Protein AF-A0A820W5E2-F1 (afdb_monomer)

pLDDT: mean 70.86, std 25.11, range [24.67, 97.81]

Sequence (271 aa):
MPWETKAVDTLEDPPMIHTGFNISRSVKEKLESLGIYHKVVAITCDGGENLVSVCSQLDGSIKRIWCCTHRLHLVVINSLGFWNTENKIDNTPNNCLTTEITTTTTSSSNVISNNRQELMDTNQTSEAISATIVNVESIDDDEQKLDLIDDNWSIAIDTNVPMTNEVELIMDLLKKRRILATLSKKSSIVSNFIRTNQLLIKVNKTLNNDCKSRWNSTYILLDAFIDLKPVMMKLFNEKRTLSLSQVQLDKLAMIELNNQDWDFYPHYIMY

Radius of gyration: 31.23 Å; Cα contacts (8 Å, |Δi|>4): 145; chains: 1; bounding box: 101×50×81 Å

Solvent-accessible surface area (backbone atoms only — not comparable to full-atom values): 17975 Å² total; per-residue (Å²): 132,85,81,75,81,78,81,66,93,70,87,64,82,72,63,97,58,81,44,21,66,54,49,30,50,52,54,48,55,52,30,50,76,70,73,43,48,97,69,50,60,58,49,75,41,64,88,50,66,40,62,52,45,17,48,74,67,49,63,85,79,35,42,78,40,74,34,61,70,58,50,52,46,54,47,54,44,55,76,69,44,76,77,58,78,80,78,64,76,78,88,67,85,84,72,78,97,75,92,82,80,89,85,90,88,88,88,80,90,82,87,90,81,90,89,92,88,81,91,86,90,92,82,89,83,93,89,89,83,89,87,83,90,84,89,85,82,89,84,84,84,91,78,80,86,74,82,75,84,70,80,68,76,77,62,69,77,71,84,77,64,80,79,48,73,67,58,53,50,53,49,50,53,50,50,32,53,43,52,50,29,50,43,43,73,71,36,69,70,52,32,49,51,49,53,56,45,26,61,76,72,68,53,92,61,70,65,51,67,55,47,93,89,44,80,65,27,58,55,54,36,49,55,36,42,60,80,36,43,71,51,49,55,47,46,67,72,45,48,83,80,46,99,65,55,68,78,54,47,53,56,51,59,75,44,56,77,54,70,67,67,62,63,51,54,72,76,74,72,82,122

Secondary structure (DSSP, 8-state):
-----------PPPPSS--HHHHHHHHHHHHHHTT-GGG--EEEE-S-HHHHHHHTTS-TTSEEEE-HHHHHHHHHHHHTTTT-TT-----------------------------------------------------------------GGGS---TTSPPPHHHHHHHHHHHHHHHHHHHHHH-HHHHHHHHHHHHHTT---------TT-TTHHHHHHHHHHTTHHHHHHHHHHGGGS---HHHHHHHHHT---HHHHHHHHHHS--

Nearest PDB structures (foldseek):
  6q94-assembly2_D  TM=3.443E-01  e=1.928E+00  Homo sapiens
  7nvu-assembly1_M  TM=2.971E-01  e=9.721E+00  Homo sapiens

Foldseek 3Di:
DDPPDCPDDDPPDQPPDLALVSNLVVVQVVCVVVVNLVVQQEDEDAPDPSVVSSCVPRPPSYYYDYDPLLVVLLVVCVLLVLPPPPPPPPPDPPDDDDDDDDDDDDDDDDDDDDDDDDDDDDDDDDDDDDDDDDDDDDDDDDDDPDPPPPPVPVPDDPSPPDDDPLSVLVSLLLVLLLLLLVCCVVPPLNVVLLVVVCVVLVNPQRQDRFDSSDSCRVLSNLVSVLSCVVSLVVCLVCVVVGPDDPVVNVSSVVSRADVVSVVSSVPPNPD

Mean predicted aligned error: 16.33 Å

Structure (mmCIF, N/CA/C/O backbone):
data_AF-A0A820W5E2-F1
#
_entry.id   AF-A0A820W5E2-F1
#
loop_
_atom_site.group_PDB
_atom_site.id
_atom_site.type_symbol
_atom_site.label_atom_id
_atom_site.label_alt_id
_atom_site.label_comp_id
_atom_site.label_asym_id
_atom_site.label_entity_id
_atom_site.label_seq_id
_atom_site.pdbx_PDB_ins_code
_atom_site.Cartn_x
_atom_site.Cartn_y
_atom_site.Cartn_z
_atom_site.occupancy
_atom_site.B_iso_or_equiv
_atom_site.auth_seq_id
_atom_site.auth_comp_id
_atom_site.auth_asym_id
_atom_site.auth_atom_id
_atom_site.pdbx_PDB_model_num
ATOM 1 N N . MET A 1 1 ? -42.298 -12.923 9.580 1.00 44.88 1 MET A N 1
ATOM 2 C CA . MET A 1 1 ? -41.945 -11.487 9.538 1.00 44.88 1 MET A CA 1
ATOM 3 C C . MET A 1 1 ? -40.974 -11.294 8.387 1.00 44.88 1 MET A C 1
ATOM 5 O O . MET A 1 1 ? -40.012 -12.052 8.352 1.00 44.88 1 MET A O 1
ATOM 9 N N . PRO A 1 2 ? -41.226 -10.383 7.435 1.00 47.31 2 PRO A N 1
ATOM 10 C CA . PRO A 1 2 ? -40.299 -10.134 6.340 1.00 47.31 2 PRO A CA 1
ATOM 11 C C . PRO A 1 2 ? -39.132 -9.268 6.832 1.00 47.31 2 PRO A C 1
ATOM 13 O O . PRO A 1 2 ? -39.329 -8.142 7.279 1.00 47.31 2 PRO A O 1
ATOM 16 N N . TRP A 1 3 ? -37.910 -9.791 6.754 1.00 43.31 3 TRP A N 1
ATOM 17 C CA . TRP A 1 3 ? -36.674 -9.045 7.019 1.00 43.31 3 TRP A CA 1
ATOM 18 C C . TRP A 1 3 ? -36.266 -8.220 5.788 1.00 43.31 3 TRP A C 1
ATOM 20 O O . TRP A 1 3 ? -35.153 -8.358 5.287 1.00 43.31 3 TRP A O 1
ATOM 30 N N . GLU A 1 4 ? -37.190 -7.413 5.250 1.00 46.22 4 GLU A N 1
ATOM 31 C CA . GLU A 1 4 ? -36.971 -6.650 4.013 1.00 46.22 4 GLU A CA 1
ATOM 32 C C . GLU A 1 4 ? -35.650 -5.883 4.070 1.00 46.22 4 GLU A C 1
ATOM 34 O O . GLU A 1 4 ? -35.439 -5.012 4.918 1.00 46.22 4 GLU A O 1
ATOM 39 N N . THR A 1 5 ? -34.740 -6.256 3.169 1.00 52.38 5 THR A N 1
ATOM 40 C CA . THR A 1 5 ? -33.337 -5.857 3.205 1.00 52.38 5 THR A CA 1
ATOM 41 C C . THR A 1 5 ? -33.175 -4.412 2.766 1.00 52.38 5 THR A C 1
ATOM 43 O O . THR A 1 5 ? -32.712 -4.121 1.663 1.00 52.38 5 THR A O 1
ATOM 46 N N . LYS A 1 6 ? -33.477 -3.493 3.686 1.00 44.31 6 LYS A N 1
ATOM 47 C CA . LYS A 1 6 ? -32.955 -2.125 3.705 1.00 44.31 6 LYS A CA 1
ATOM 48 C C . LYS A 1 6 ? -31.455 -2.133 4.022 1.00 44.31 6 LYS A C 1
ATOM 50 O O . LYS A 1 6 ? -31.002 -1.531 4.992 1.00 44.31 6 LYS A O 1
ATOM 55 N N . ALA A 1 7 ? -30.687 -2.796 3.160 1.00 45.94 7 ALA A N 1
ATOM 56 C CA . ALA A 1 7 ? -29.277 -2.508 2.949 1.00 45.94 7 ALA A CA 1
ATOM 57 C C . ALA A 1 7 ? -29.196 -1.150 2.230 1.00 45.94 7 ALA A C 1
ATOM 59 O O . ALA A 1 7 ? -29.010 -1.078 1.021 1.00 45.94 7 ALA A O 1
ATOM 60 N N . VAL A 1 8 ? -29.479 -0.080 2.975 1.00 51.09 8 VAL A N 1
ATOM 61 C CA . VAL A 1 8 ? -29.429 1.296 2.478 1.00 51.09 8 VAL A CA 1
ATOM 62 C C . VAL A 1 8 ? -27.973 1.734 2.436 1.00 51.09 8 VAL A C 1
ATOM 64 O O . VAL A 1 8 ? -27.248 1.568 3.418 1.00 51.09 8 VAL A O 1
ATOM 67 N N . ASP A 1 9 ? -27.568 2.323 1.315 1.00 59.81 9 ASP A N 1
ATOM 68 C CA . ASP A 1 9 ? -26.259 2.940 1.141 1.00 59.81 9 ASP A CA 1
ATOM 69 C C . ASP A 1 9 ? -26.027 4.066 2.163 1.00 59.81 9 ASP A C 1
ATOM 71 O O . ASP A 1 9 ? -26.425 5.211 1.959 1.00 59.81 9 ASP A O 1
ATOM 75 N N . THR A 1 10 ? -25.335 3.754 3.260 1.00 52.31 10 THR A N 1
ATOM 76 C CA . THR A 1 10 ? -24.628 4.748 4.085 1.00 52.31 10 THR A CA 1
ATOM 77 C C . THR A 1 10 ? -23.222 4.264 4.423 1.00 52.31 10 THR A C 1
ATOM 79 O O . THR A 1 10 ? -22.831 4.197 5.590 1.00 52.31 10 THR A O 1
ATOM 82 N N . LEU A 1 11 ? -22.433 3.959 3.389 1.00 54.91 11 LEU A N 1
ATOM 83 C CA . LEU A 1 11 ? -20.983 4.136 3.474 1.00 54.91 11 LEU A CA 1
ATOM 84 C C . LEU A 1 11 ? -20.723 5.647 3.333 1.00 54.91 11 LEU A C 1
ATOM 86 O O . LEU A 1 11 ? -20.330 6.136 2.280 1.00 54.91 11 LEU A O 1
ATOM 90 N N . GLU A 1 12 ? -21.101 6.389 4.378 1.00 65.12 12 GLU A N 1
ATOM 91 C CA . GLU A 1 12 ? -20.999 7.850 4.438 1.00 65.12 12 GLU A CA 1
ATOM 92 C C . GLU A 1 12 ? -19.542 8.286 4.277 1.00 65.12 12 GLU A C 1
ATOM 94 O O . GLU A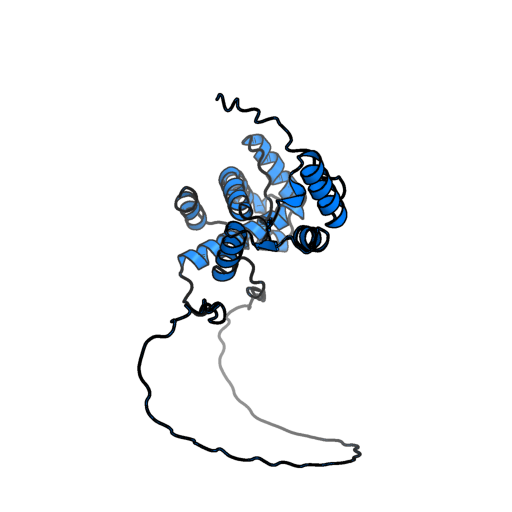 1 12 ? -18.638 7.657 4.835 1.00 65.12 12 GLU A O 1
ATOM 99 N N . ASP A 1 13 ? -19.321 9.366 3.520 1.00 71.94 13 ASP A N 1
ATOM 100 C CA . ASP A 1 13 ? -17.982 9.914 3.325 1.00 71.94 13 ASP A CA 1
ATOM 101 C C . ASP A 1 13 ? -17.346 10.221 4.693 1.00 71.94 13 ASP A C 1
ATOM 103 O O . ASP A 1 13 ? -17.921 10.973 5.492 1.00 71.94 13 ASP A O 1
ATOM 107 N N . PRO A 1 14 ? -16.166 9.649 5.003 1.00 66.88 14 PRO A N 1
ATOM 108 C CA . PRO A 1 14 ? -15.530 9.848 6.295 1.00 66.88 14 PRO A CA 1
ATOM 109 C C . PRO A 1 14 ? -15.175 11.331 6.490 1.00 66.88 14 PRO A C 1
ATOM 111 O O . PRO A 1 14 ? -14.829 12.015 5.522 1.00 66.88 14 PRO A O 1
ATOM 114 N N . PRO A 1 15 ? -15.192 11.847 7.736 1.00 73.75 15 PRO A N 1
ATOM 115 C CA . PRO A 1 15 ? -14.990 13.269 7.998 1.00 73.75 15 PRO A CA 1
ATOM 116 C C . PRO A 1 15 ? -13.677 13.756 7.376 1.00 73.75 15 PRO A C 1
ATOM 118 O O . PRO A 1 15 ? -12.635 13.148 7.625 1.00 73.75 15 PRO A O 1
ATOM 121 N N . MET A 1 16 ? -13.724 14.866 6.619 1.00 73.62 16 MET A N 1
ATOM 122 C CA . MET A 1 16 ? -12.618 15.402 5.792 1.00 73.62 16 MET A CA 1
ATOM 123 C C . MET A 1 16 ? -11.252 15.498 6.494 1.00 73.62 16 MET A C 1
ATOM 125 O O . MET A 1 16 ? -10.216 15.547 5.836 1.00 73.62 16 MET A O 1
ATOM 129 N N . ILE A 1 17 ? -11.244 15.557 7.825 1.00 83.88 17 ILE A N 1
ATOM 130 C CA . ILE A 1 17 ? -10.046 15.515 8.658 1.00 83.88 17 ILE A CA 1
ATOM 131 C C . ILE A 1 17 ? -10.147 14.271 9.552 1.00 83.88 17 ILE A C 1
ATOM 133 O O . ILE A 1 17 ? -10.859 14.282 10.557 1.00 83.88 17 ILE A O 1
ATOM 137 N N . HIS A 1 18 ? -9.413 13.213 9.201 1.00 85.31 18 HIS A N 1
ATOM 138 C CA . HIS A 1 18 ? -9.433 11.900 9.863 1.00 85.31 18 HIS A CA 1
ATOM 139 C C . HIS A 1 18 ? -8.665 11.850 11.205 1.00 85.31 18 HIS A C 1
ATOM 141 O O . HIS A 1 18 ? -7.869 10.939 11.436 1.00 85.31 18 HIS A O 1
ATOM 147 N N . THR A 1 19 ? -8.867 12.821 12.101 1.00 93.31 19 THR A N 1
ATOM 148 C CA . THR A 1 19 ? -8.371 12.715 13.485 1.00 93.31 19 THR A CA 1
ATOM 149 C C . THR A 1 19 ? -9.225 11.741 14.290 1.00 93.31 19 THR A C 1
ATOM 151 O O . THR A 1 19 ? -10.436 11.642 14.077 1.00 93.31 19 THR A O 1
ATOM 154 N N . GLY A 1 20 ? -8.627 11.086 15.289 1.00 92.88 20 GLY A N 1
ATOM 155 C CA . GLY A 1 20 ? -9.358 10.216 16.217 1.00 92.88 20 GLY A CA 1
ATOM 156 C C . GLY A 1 20 ? -10.560 10.896 16.890 1.00 92.88 20 GLY A C 1
ATOM 157 O O . GLY A 1 20 ? -11.559 10.237 17.142 1.00 92.88 20 GLY A O 1
ATOM 158 N N . PHE A 1 21 ? -10.508 12.220 17.087 1.00 94.19 21 PHE A N 1
ATOM 159 C CA . PHE A 1 21 ? -11.605 13.033 17.633 1.00 94.19 21 PHE A CA 1
ATOM 160 C C . PHE A 1 21 ? -12.772 13.272 16.667 1.00 94.19 21 PHE A C 1
ATOM 162 O O . PHE A 1 21 ? -13.935 13.227 17.064 1.00 94.19 21 PHE A O 1
ATOM 169 N N . ASN A 1 22 ? -12.498 13.497 15.381 1.00 94.50 22 ASN A N 1
ATOM 170 C CA . ASN A 1 22 ? -13.576 13.632 14.401 1.00 94.50 22 ASN A CA 1
ATOM 171 C C . ASN A 1 22 ? -14.242 12.278 14.124 1.00 94.50 22 ASN A C 1
ATOM 173 O O . ASN A 1 22 ? -15.457 12.214 13.940 1.00 94.50 22 ASN A O 1
ATOM 177 N N . ILE A 1 23 ? -13.457 11.196 14.144 1.00 94.44 23 ILE A N 1
ATOM 178 C CA . ILE A 1 23 ? -13.969 9.835 13.979 1.00 94.44 23 ILE A CA 1
ATOM 179 C C . ILE A 1 23 ? -14.746 9.391 15.234 1.00 94.44 23 ILE A C 1
ATOM 181 O O . ILE A 1 23 ? -15.819 8.817 15.084 1.00 94.44 23 ILE A O 1
ATOM 185 N N . SER A 1 24 ? -14.284 9.692 16.459 1.00 95.38 24 SER A N 1
ATOM 186 C CA . SER A 1 24 ? -14.995 9.322 17.699 1.00 95.38 24 SER A CA 1
ATOM 187 C C . SER A 1 24 ? -16.352 10.011 17.799 1.00 95.38 24 SER A C 1
ATOM 189 O O . SER A 1 24 ? -17.351 9.340 18.060 1.00 95.38 24 SER A O 1
ATOM 191 N N . ARG A 1 25 ? -16.407 11.317 17.492 1.00 95.12 25 ARG A N 1
ATOM 192 C CA . ARG A 1 25 ? -17.658 12.074 17.355 1.00 95.12 25 ARG A CA 1
ATOM 193 C C . ARG A 1 25 ? -18.603 11.404 16.355 1.00 95.12 25 ARG A C 1
ATOM 195 O O . ARG A 1 25 ? -19.712 11.049 16.732 1.00 95.12 25 ARG A O 1
ATOM 202 N N . SER A 1 26 ? -18.153 11.194 15.116 1.00 94.62 26 SER A N 1
ATOM 203 C CA . SER A 1 26 ? -18.986 10.639 14.039 1.00 94.62 26 SER A CA 1
ATOM 204 C C . SER A 1 26 ? -19.512 9.233 14.369 1.00 94.62 26 SER A C 1
ATOM 206 O O . SER A 1 26 ? -20.701 8.960 14.198 1.00 94.62 26 SER A O 1
ATOM 208 N N . VAL A 1 27 ? -18.663 8.358 14.923 1.00 94.56 27 VAL A N 1
ATOM 209 C CA . VAL A 1 27 ? -19.059 7.018 15.391 1.00 94.56 27 VAL A CA 1
ATOM 210 C C . VAL A 1 27 ? -20.100 7.113 16.507 1.00 94.56 27 VAL A C 1
ATOM 212 O O . VAL A 1 27 ? -21.111 6.412 16.454 1.00 94.56 27 VAL A O 1
ATOM 215 N N . LYS A 1 28 ? -19.898 7.996 17.493 1.00 96.00 28 LYS A N 1
ATOM 216 C CA . LYS A 1 28 ? -20.853 8.203 18.586 1.00 96.00 28 LYS A CA 1
ATOM 217 C C . LYS A 1 28 ? -22.203 8.713 18.071 1.00 96.00 28 LYS A C 1
ATOM 219 O O . LYS A 1 28 ? -23.216 8.073 18.333 1.00 96.00 28 LYS A O 1
ATOM 224 N N . GLU A 1 29 ? -22.217 9.794 17.292 1.00 95.50 29 GLU A N 1
ATOM 225 C CA . GLU A 1 29 ? -23.431 10.397 16.718 1.00 95.50 29 GLU A CA 1
ATOM 226 C C . GLU A 1 29 ? -24.227 9.380 15.875 1.00 95.50 29 GLU A C 1
ATOM 228 O O . GLU A 1 29 ? -25.459 9.305 15.958 1.00 95.50 29 GLU A O 1
ATOM 233 N N . LYS A 1 30 ? -23.537 8.517 15.115 1.00 94.38 30 LYS A N 1
ATOM 234 C CA . LYS A 1 30 ? -24.182 7.437 14.357 1.00 94.38 30 LYS A CA 1
ATOM 235 C C . LYS A 1 30 ? -24.785 6.359 15.266 1.00 94.38 30 LYS A C 1
ATOM 237 O O . LYS A 1 30 ? -25.926 5.954 15.063 1.00 94.38 30 LYS A O 1
ATOM 242 N N . LEU A 1 31 ? -24.066 5.914 16.295 1.00 95.44 31 LEU A N 1
ATOM 243 C CA . LEU A 1 31 ? -24.558 4.911 17.249 1.00 95.44 31 LEU A CA 1
ATOM 244 C C . LEU A 1 31 ? -25.705 5.438 18.134 1.00 95.44 31 LEU A C 1
ATOM 246 O O . LEU A 1 31 ? -26.586 4.666 18.525 1.00 95.44 31 LEU A O 1
ATOM 250 N N . GLU A 1 32 ? -25.706 6.736 18.445 1.00 96.88 32 GLU A N 1
ATOM 251 C CA . GLU A 1 32 ? -26.782 7.419 19.171 1.00 96.88 32 GLU A CA 1
ATOM 252 C C . GLU A 1 32 ? -28.021 7.605 18.283 1.00 96.88 32 GLU A C 1
ATOM 254 O O . GLU A 1 32 ? -29.117 7.251 18.714 1.00 96.88 32 GLU A O 1
ATOM 259 N N . SER A 1 33 ? -27.867 8.042 17.024 1.00 96.19 33 SER A N 1
ATOM 260 C CA . SER A 1 33 ? -28.996 8.147 16.075 1.00 96.19 33 SER A CA 1
ATOM 261 C C . SER A 1 33 ? -29.651 6.797 15.746 1.00 96.19 33 SER A C 1
ATOM 263 O O . SER A 1 33 ? -30.858 6.737 15.521 1.00 96.19 33 SER A O 1
ATOM 265 N N . LEU A 1 34 ? -28.888 5.700 15.795 1.00 96.19 34 LEU A N 1
ATOM 266 C CA . LEU A 1 34 ? -29.395 4.326 15.687 1.00 96.19 34 LEU A CA 1
ATOM 267 C C . LEU A 1 34 ? -30.021 3.787 16.992 1.00 96.19 34 LEU A C 1
ATOM 269 O O . LEU A 1 34 ? -30.562 2.682 16.998 1.00 96.19 34 LEU A O 1
ATOM 273 N N . GLY A 1 35 ? -29.936 4.519 18.108 1.00 97.06 35 GLY A N 1
ATOM 274 C CA . GLY A 1 35 ? -30.464 4.094 19.410 1.00 97.06 35 GLY A CA 1
ATOM 275 C C . GLY A 1 35 ? -29.730 2.902 20.042 1.00 97.06 35 GLY A C 1
ATOM 276 O O . GLY A 1 35 ? -30.279 2.247 20.932 1.00 97.06 35 GLY A O 1
ATOM 277 N N . ILE A 1 36 ? -28.504 2.599 19.595 1.00 97.44 36 ILE A N 1
ATOM 278 C CA . ILE A 1 36 ? -27.730 1.418 20.021 1.00 97.44 36 ILE A CA 1
ATOM 279 C C . ILE A 1 36 ? -26.465 1.739 20.819 1.00 97.44 36 ILE A C 1
ATOM 281 O O . ILE A 1 36 ? -25.887 0.807 21.367 1.00 97.44 36 ILE A O 1
ATOM 285 N N . TYR A 1 37 ? -26.047 3.006 20.941 1.00 96.88 37 TYR A N 1
ATOM 286 C CA . TYR A 1 37 ? -24.819 3.394 21.662 1.00 96.88 37 TYR A CA 1
ATOM 287 C C . TYR A 1 37 ? -24.703 2.749 23.056 1.00 96.88 37 TYR A C 1
ATOM 289 O O . TYR A 1 37 ? -23.706 2.102 23.357 1.00 96.88 37 TYR A O 1
ATOM 297 N N . HIS A 1 38 ? -25.778 2.791 23.852 1.00 96.94 38 HIS A N 1
ATOM 298 C CA . HIS A 1 38 ? -25.860 2.186 25.191 1.00 96.94 38 HIS A CA 1
ATOM 299 C C . HIS A 1 38 ? -25.810 0.640 25.224 1.00 96.94 38 HIS A C 1
ATOM 301 O O . HIS A 1 38 ? -25.883 0.049 26.298 1.00 96.94 38 HIS A O 1
ATOM 307 N N . LYS A 1 39 ? -25.746 -0.026 24.064 1.00 97.56 39 LYS A N 1
ATOM 308 C CA . LYS A 1 39 ? -25.637 -1.489 23.907 1.00 97.56 39 LYS A CA 1
ATOM 309 C C . LYS A 1 39 ? -24.269 -1.921 23.373 1.00 97.56 39 LYS A C 1
ATOM 311 O O . LYS A 1 39 ? -24.008 -3.119 23.273 1.00 97.56 39 LYS A O 1
ATOM 316 N N . VAL A 1 40 ? -23.405 -0.976 22.994 1.00 97.31 40 VAL A N 1
ATOM 317 C CA . VAL A 1 40 ? -22.076 -1.275 22.455 1.00 97.31 40 VAL A CA 1
ATOM 318 C C . VAL A 1 40 ? -21.141 -1.617 23.610 1.00 97.31 40 VAL A C 1
ATOM 320 O O . VAL A 1 40 ? -20.614 -0.738 24.270 1.00 97.31 40 VAL A O 1
ATOM 323 N N . VAL A 1 41 ? -20.918 -2.909 23.849 1.00 97.81 41 VAL A N 1
ATOM 324 C CA . VAL A 1 41 ? -19.961 -3.382 24.870 1.00 97.81 41 VAL A CA 1
ATOM 325 C C . VAL A 1 41 ? -18.513 -3.407 24.371 1.00 97.81 41 VAL A C 1
ATOM 327 O O . VAL A 1 41 ? -17.576 -3.390 25.170 1.00 97.81 41 VAL A O 1
ATOM 330 N N . ALA A 1 42 ? -18.312 -3.466 23.051 1.00 97.31 42 ALA A N 1
ATOM 331 C CA . ALA A 1 42 ? -16.993 -3.507 22.436 1.00 97.31 42 ALA A CA 1
ATOM 332 C C . ALA A 1 42 ? -16.994 -3.012 20.981 1.00 97.31 42 ALA A C 1
ATOM 334 O O . ALA A 1 42 ? -18.015 -3.078 20.294 1.00 97.31 42 ALA A O 1
ATOM 335 N N . ILE A 1 43 ? -15.828 -2.569 20.504 1.00 96.38 43 ILE A N 1
ATOM 336 C CA . ILE A 1 43 ? -15.570 -2.169 19.112 1.00 96.38 43 ILE A CA 1
ATOM 337 C C . ILE A 1 43 ? -14.288 -2.850 18.624 1.00 96.38 43 ILE A C 1
ATOM 339 O O . ILE A 1 43 ? -13.237 -2.724 19.254 1.00 96.38 43 ILE A O 1
ATOM 343 N N . THR A 1 44 ? -14.360 -3.529 17.478 1.00 96.00 44 THR A N 1
ATOM 344 C CA . THR A 1 44 ? -13.199 -4.143 16.816 1.00 96.00 44 THR A CA 1
ATOM 345 C C . THR A 1 44 ? -12.592 -3.180 15.797 1.00 96.00 44 THR A C 1
ATOM 347 O O . THR A 1 44 ? -13.276 -2.771 14.861 1.00 96.00 44 THR A O 1
ATOM 350 N N . CYS A 1 45 ? -11.308 -2.840 15.934 1.00 93.88 45 CYS A N 1
ATOM 351 C CA . CYS A 1 45 ? -10.592 -1.977 14.983 1.00 93.88 45 CYS A CA 1
ATOM 352 C C . CYS A 1 45 ? -9.132 -2.419 14.765 1.00 93.88 45 CYS A C 1
ATOM 354 O O . CYS A 1 45 ? -8.626 -3.318 15.442 1.00 93.88 45 CYS A O 1
ATOM 356 N N . ASP A 1 46 ? -8.452 -1.833 13.775 1.00 91.88 46 ASP A N 1
ATOM 357 C CA . ASP A 1 46 ? -7.043 -2.129 13.488 1.00 91.88 46 ASP A CA 1
ATOM 358 C C . ASP A 1 46 ? -6.072 -1.402 14.447 1.00 91.88 46 ASP A C 1
ATOM 360 O O . ASP A 1 46 ? -6.467 -0.910 15.507 1.00 91.88 46 ASP A O 1
ATOM 364 N N . GLY A 1 47 ? -4.772 -1.410 14.131 1.00 88.62 47 GLY A N 1
ATOM 365 C CA . GLY A 1 47 ? -3.732 -0.760 14.935 1.00 88.62 47 GLY A CA 1
ATOM 366 C C . GLY A 1 47 ? -3.488 0.726 14.656 1.00 88.62 47 GLY A C 1
ATOM 367 O O . GLY A 1 47 ? -2.556 1.280 15.234 1.00 88.62 47 GLY A O 1
ATOM 368 N N . GLY A 1 48 ? -4.256 1.368 13.774 1.00 89.25 48 GLY A N 1
ATOM 369 C CA . GLY A 1 4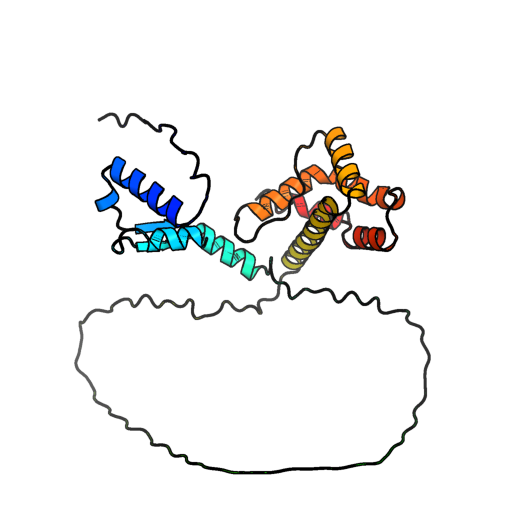8 ? -4.052 2.762 13.387 1.00 89.25 48 GLY A CA 1
ATOM 370 C C . GLY A 1 48 ? -4.278 3.726 14.550 1.00 89.25 48 GLY A C 1
ATOM 371 O O . GLY A 1 48 ? -5.341 3.725 15.161 1.00 89.25 48 GLY A O 1
ATOM 372 N N . GLU A 1 49 ? -3.299 4.589 14.826 1.00 90.88 49 GLU A N 1
ATOM 373 C CA . GLU A 1 49 ? -3.263 5.514 15.972 1.00 90.88 49 GLU A CA 1
ATOM 374 C C . GLU A 1 49 ? -4.567 6.307 16.174 1.00 90.88 49 GLU A C 1
ATOM 376 O O . GLU A 1 49 ? -5.106 6.350 17.279 1.00 90.88 49 GLU A O 1
ATOM 381 N N . ASN A 1 50 ? -5.149 6.846 15.096 1.00 93.50 50 ASN A N 1
ATOM 382 C CA . ASN A 1 50 ? -6.440 7.535 15.160 1.00 93.50 50 ASN A CA 1
ATOM 383 C C . ASN A 1 50 ? -7.587 6.616 15.620 1.00 93.50 50 ASN A C 1
ATOM 385 O O . ASN A 1 50 ? -8.421 7.062 16.399 1.00 93.50 50 ASN A O 1
ATOM 389 N N . LEU A 1 51 ? -7.623 5.343 15.206 1.00 92.62 51 LEU A N 1
ATOM 390 C CA . LEU A 1 51 ? -8.640 4.366 15.626 1.00 92.62 51 LEU A CA 1
ATOM 391 C C . LEU A 1 51 ? -8.388 3.803 17.035 1.00 92.62 51 LEU A C 1
ATOM 393 O O . LEU A 1 51 ? -9.343 3.434 17.716 1.00 92.62 51 LEU A O 1
ATOM 397 N N . VAL A 1 52 ? -7.139 3.798 17.515 1.00 92.75 52 VAL A N 1
ATOM 398 C CA . VAL A 1 52 ? -6.847 3.601 18.948 1.00 92.75 52 VAL A CA 1
ATOM 399 C C . VAL A 1 52 ? -7.412 4.776 19.750 1.00 92.75 52 VAL A C 1
ATOM 401 O O . VAL A 1 52 ? -8.137 4.571 20.724 1.00 92.75 52 VAL A O 1
ATOM 404 N N . SER A 1 53 ? -7.137 6.004 19.294 1.00 94.31 53 SER A N 1
ATOM 405 C CA . SER A 1 53 ? -7.598 7.235 19.936 1.00 94.31 53 SER A CA 1
ATOM 406 C C . SER A 1 53 ? -9.128 7.350 19.957 1.00 94.31 53 SER A C 1
ATOM 408 O O . SER A 1 53 ? -9.680 7.770 20.973 1.00 94.31 53 SER A O 1
ATOM 410 N N . VAL A 1 54 ? -9.825 6.891 18.905 1.00 94.88 54 VAL A N 1
ATOM 411 C CA . VAL A 1 54 ? -11.297 6.772 18.885 1.00 94.88 54 VAL A CA 1
ATOM 412 C C . VAL A 1 54 ? -11.800 6.017 20.107 1.00 94.88 54 VAL A C 1
ATOM 414 O O . VAL A 1 54 ? -12.625 6.541 20.848 1.00 94.88 54 VAL A O 1
ATOM 417 N N . CYS A 1 55 ? -11.286 4.810 20.349 1.00 93.75 55 CYS A N 1
ATOM 418 C CA . CYS A 1 55 ? -11.769 3.973 21.442 1.00 93.75 55 CYS A CA 1
ATOM 419 C C . CYS A 1 55 ? -11.498 4.591 22.822 1.00 93.75 55 CYS A C 1
ATOM 421 O O . CYS A 1 55 ? -12.323 4.431 23.711 1.00 93.75 55 CYS A O 1
ATOM 423 N N . SER A 1 56 ? -10.405 5.344 22.994 1.00 93.56 56 SER A N 1
ATOM 424 C CA . SER A 1 56 ? -10.129 6.085 24.240 1.00 93.56 56 SER A CA 1
ATOM 425 C C . SER A 1 56 ? -10.982 7.347 24.453 1.00 93.56 56 SER A C 1
ATOM 427 O O . SER A 1 56 ? -10.887 7.964 25.510 1.00 93.56 56 SER A O 1
ATOM 429 N N . GLN A 1 57 ? -11.775 7.759 23.459 1.00 96.00 57 GLN A N 1
ATOM 430 C CA . GLN A 1 57 ? -12.622 8.961 23.502 1.00 96.00 57 GLN A CA 1
ATOM 431 C C . GLN A 1 57 ? -14.128 8.662 23.501 1.00 96.00 57 GLN A C 1
ATOM 433 O O . GLN A 1 57 ? -14.941 9.577 23.650 1.00 96.00 57 GLN A O 1
ATOM 438 N N . LEU A 1 58 ? -14.508 7.401 23.300 1.00 94.62 58 LEU A N 1
ATOM 439 C CA . LEU A 1 58 ? -15.865 6.926 23.544 1.00 94.62 58 LEU A CA 1
ATOM 440 C C . LEU A 1 58 ? -16.054 6.677 25.053 1.00 94.62 58 LEU A C 1
ATOM 442 O O . LEU A 1 58 ? -15.170 6.963 25.859 1.00 94.62 58 LEU A O 1
ATOM 446 N N . ASP A 1 59 ? -17.222 6.175 25.453 1.00 92.50 59 ASP A N 1
ATOM 447 C CA . ASP A 1 59 ? -17.442 5.759 26.841 1.00 92.50 59 ASP A CA 1
ATOM 448 C C . ASP A 1 59 ? -16.424 4.672 27.245 1.00 92.50 59 ASP A C 1
ATOM 450 O O . ASP A 1 59 ? -16.235 3.689 26.530 1.00 92.50 59 ASP A O 1
ATOM 454 N N . GLY A 1 60 ? -15.779 4.843 28.403 1.00 92.44 60 GLY A N 1
ATOM 455 C CA . GLY A 1 60 ? -14.791 3.910 28.950 1.00 92.44 60 GLY A CA 1
ATOM 456 C C . GLY A 1 60 ? -15.360 2.536 29.322 1.00 92.44 60 GLY A C 1
ATOM 457 O O . GLY A 1 60 ? -14.590 1.614 29.588 1.00 92.44 60 GLY A O 1
ATOM 458 N N . SER A 1 61 ? -16.688 2.369 29.308 1.00 94.12 61 SER A N 1
ATOM 459 C CA . SER A 1 61 ? -17.333 1.050 29.342 1.00 94.12 61 SER A CA 1
ATOM 460 C C . SER A 1 61 ? -17.067 0.209 28.077 1.00 94.12 61 SER A C 1
ATOM 462 O O . SER A 1 61 ? -17.083 -1.024 28.142 1.00 94.12 61 SER A O 1
ATOM 464 N N . ILE A 1 62 ? -16.782 0.855 26.936 1.00 96.94 62 ILE A N 1
ATOM 465 C CA . ILE A 1 62 ? -16.661 0.221 25.619 1.00 96.94 62 ILE A CA 1
ATOM 466 C C . ILE A 1 62 ? -15.250 -0.342 25.419 1.00 96.94 62 ILE A C 1
ATOM 468 O O . ILE A 1 62 ? -14.269 0.389 25.272 1.00 96.94 62 ILE A O 1
ATOM 472 N N . LYS A 1 63 ? -15.132 -1.670 25.341 1.00 96.81 63 LYS A N 1
ATOM 473 C CA . LYS A 1 63 ? -13.832 -2.341 25.183 1.00 96.81 63 LYS A CA 1
ATOM 474 C C . LYS A 1 63 ? -13.336 -2.311 23.734 1.00 96.81 63 LYS A C 1
ATOM 476 O O . LYS A 1 63 ? -14.050 -2.685 22.806 1.00 96.81 63 LYS A O 1
ATOM 481 N N . ARG A 1 64 ? -12.068 -1.950 23.521 1.00 96.19 64 ARG A N 1
ATOM 482 C CA . ARG A 1 64 ? -11.412 -2.097 22.211 1.00 96.19 64 ARG A CA 1
ATOM 483 C C . ARG A 1 64 ? -10.963 -3.543 21.992 1.00 96.19 64 ARG A C 1
ATOM 485 O O . ARG A 1 64 ? -10.195 -4.076 22.789 1.00 96.19 64 ARG A O 1
ATOM 492 N N . ILE A 1 65 ? -11.376 -4.136 20.877 1.00 96.44 65 ILE A N 1
ATOM 493 C CA . ILE A 1 65 ? -10.904 -5.436 20.384 1.00 96.44 65 ILE A CA 1
ATOM 494 C C . ILE A 1 65 ? -9.993 -5.194 19.172 1.00 96.44 65 ILE A C 1
ATOM 496 O O . ILE A 1 65 ? -10.240 -4.310 18.351 1.00 96.44 65 ILE A O 1
ATOM 500 N N . TRP A 1 66 ? -8.915 -5.969 19.049 1.00 93.25 66 TRP A N 1
ATOM 501 C CA . TRP A 1 66 ? -8.016 -5.889 17.896 1.00 93.25 66 TRP A CA 1
ATOM 502 C C . TRP A 1 66 ? -8.554 -6.706 16.718 1.00 93.25 66 TRP A C 1
ATOM 504 O O . TRP A 1 66 ? -8.932 -7.865 16.876 1.00 93.25 66 TRP A O 1
ATOM 514 N N . CYS A 1 67 ? -8.521 -6.134 15.515 1.00 93.69 67 CYS A N 1
ATOM 515 C CA . CYS A 1 67 ? -8.814 -6.848 14.275 1.00 93.69 67 CYS A CA 1
ATOM 516 C C . CYS A 1 67 ? -7.815 -8.001 14.065 1.00 93.69 67 CYS A C 1
ATOM 518 O O . CYS A 1 67 ? -6.632 -7.772 13.788 1.00 93.69 67 CYS A O 1
ATOM 520 N N . CYS A 1 68 ? -8.301 -9.241 14.175 1.00 92.19 68 CYS A N 1
ATOM 521 C CA . CYS A 1 68 ? -7.503 -10.457 14.024 1.00 92.19 68 CYS A CA 1
ATOM 522 C C . CYS A 1 68 ? -6.847 -10.553 12.637 1.00 92.19 68 CYS A C 1
ATOM 524 O O . CYS A 1 68 ? -5.655 -10.831 12.560 1.00 92.19 68 CYS A O 1
ATOM 526 N N . THR A 1 69 ? -7.561 -10.215 11.558 1.00 87.50 69 THR A N 1
ATOM 527 C CA . THR A 1 69 ? -7.026 -10.202 10.184 1.00 87.50 69 THR A CA 1
ATOM 528 C C . THR A 1 69 ? -5.843 -9.244 10.035 1.00 87.50 69 THR A C 1
ATOM 530 O O . THR A 1 69 ? -4.825 -9.595 9.442 1.00 87.50 69 THR A O 1
ATOM 533 N N . HIS A 1 70 ? -5.933 -8.044 10.620 1.00 84.06 70 HIS A N 1
ATOM 534 C CA . HIS A 1 70 ? -4.830 -7.079 10.604 1.00 84.06 70 HIS A CA 1
ATOM 535 C C . HIS A 1 70 ? -3.648 -7.561 11.458 1.00 84.06 70 HIS A C 1
ATOM 537 O O . HIS A 1 70 ? -2.498 -7.400 11.055 1.00 84.06 70 HIS A O 1
ATOM 543 N N . ARG A 1 71 ? -3.908 -8.188 12.614 1.00 88.31 71 ARG A N 1
ATOM 544 C CA . ARG A 1 71 ? -2.854 -8.781 13.453 1.00 88.31 71 ARG A CA 1
ATOM 545 C C . ARG A 1 71 ? -2.144 -9.947 12.762 1.00 88.31 71 ARG A C 1
ATOM 547 O O . ARG A 1 71 ? -0.919 -9.953 12.764 1.00 88.31 71 ARG A O 1
ATOM 554 N N . LEU A 1 72 ? -2.874 -10.857 12.118 1.00 86.56 72 LEU A N 1
ATOM 555 C CA . LEU A 1 72 ? -2.304 -11.971 11.355 1.00 86.56 72 LEU A CA 1
ATOM 556 C C . LEU A 1 72 ? -1.451 -11.469 10.179 1.00 86.56 72 LEU A C 1
ATOM 558 O O . LEU A 1 72 ? -0.319 -11.914 10.019 1.00 86.56 72 LEU A O 1
ATOM 562 N N . HIS A 1 73 ? -1.939 -10.477 9.424 1.00 83.69 73 HIS A N 1
ATOM 563 C CA . HIS A 1 73 ? -1.150 -9.792 8.389 1.00 83.69 73 HIS A CA 1
ATOM 564 C C . HIS A 1 73 ? 0.153 -9.202 8.951 1.00 83.69 73 HIS A C 1
ATOM 566 O O . HIS A 1 73 ? 1.224 -9.436 8.394 1.00 83.69 73 HIS A O 1
ATOM 572 N N . LEU A 1 74 ? 0.087 -8.482 10.079 1.00 85.19 74 LEU A N 1
ATOM 573 C CA . LEU A 1 74 ? 1.279 -7.922 10.726 1.00 85.19 74 LEU A CA 1
ATOM 574 C C . LEU A 1 74 ? 2.264 -8.998 11.211 1.00 85.19 74 LEU A C 1
ATOM 576 O O . LEU A 1 74 ? 3.467 -8.756 11.148 1.00 85.19 74 LEU A O 1
ATOM 580 N N . VAL A 1 75 ? 1.789 -10.161 11.673 1.00 85.81 75 VAL A N 1
ATOM 581 C CA . VAL A 1 75 ? 2.658 -11.302 12.011 1.00 85.81 75 VAL A CA 1
ATOM 582 C C . VAL A 1 75 ? 3.351 -11.815 10.749 1.00 85.81 75 VAL A C 1
ATOM 584 O O . VAL A 1 75 ? 4.576 -11.773 10.688 1.00 85.81 75 VAL A O 1
ATOM 587 N N . VAL A 1 76 ? 2.595 -12.185 9.709 1.00 80.94 76 VAL A N 1
ATOM 588 C CA . VAL A 1 76 ? 3.140 -12.764 8.466 1.00 80.94 76 VAL A CA 1
ATOM 589 C C . VAL A 1 76 ? 4.199 -11.859 7.823 1.00 80.94 76 VAL A C 1
ATOM 591 O O . VAL A 1 76 ? 5.300 -12.324 7.531 1.00 80.94 76 VAL A O 1
ATOM 594 N N . ILE A 1 77 ? 3.942 -10.555 7.660 1.00 81.25 77 ILE A N 1
ATOM 595 C CA . ILE A 1 77 ? 4.932 -9.646 7.045 1.00 81.25 77 ILE A CA 1
ATOM 596 C C . ILE A 1 77 ? 6.160 -9.376 7.928 1.00 81.25 77 ILE A C 1
ATOM 598 O O . ILE A 1 77 ? 7.189 -8.945 7.408 1.00 81.25 77 ILE A O 1
ATOM 602 N N . ASN A 1 78 ? 6.060 -9.558 9.249 1.00 82.19 78 ASN A N 1
ATOM 603 C CA . ASN A 1 78 ? 7.206 -9.433 10.149 1.00 82.19 78 ASN A CA 1
ATOM 604 C C . ASN A 1 78 ? 8.039 -10.725 10.125 1.00 82.19 78 ASN A C 1
ATOM 606 O O . ASN A 1 78 ? 9.255 -10.641 9.983 1.00 82.19 78 ASN A O 1
ATOM 610 N N . SER A 1 79 ? 7.398 -11.899 10.183 1.00 77.56 79 SER A N 1
ATOM 611 C CA . SER A 1 79 ? 8.055 -13.213 10.101 1.00 77.56 79 SER A CA 1
ATOM 612 C C . SER A 1 79 ? 8.769 -13.435 8.766 1.00 77.56 79 SER A C 1
ATOM 614 O O . SER A 1 79 ? 9.875 -13.958 8.751 1.00 77.56 79 SER A O 1
ATOM 616 N N . LEU A 1 80 ? 8.194 -12.973 7.650 1.00 76.50 80 LEU A N 1
ATOM 617 C CA . LEU A 1 80 ? 8.850 -12.992 6.333 1.00 76.50 80 LEU A CA 1
ATOM 618 C C . LEU A 1 80 ? 9.898 -11.870 6.155 1.00 76.50 80 LEU A C 1
ATOM 620 O O . LEU A 1 80 ? 10.430 -11.681 5.063 1.00 76.50 80 LEU A O 1
ATOM 624 N N . GLY A 1 81 ? 10.151 -11.055 7.185 1.00 77.12 81 GLY A N 1
ATOM 625 C CA . GLY A 1 81 ? 11.131 -9.967 7.149 1.00 77.12 81 GLY A CA 1
ATOM 626 C C . GLY A 1 81 ? 10.839 -8.854 6.134 1.00 77.12 81 GLY A C 1
ATOM 627 O O . GLY A 1 81 ? 11.729 -8.046 5.859 1.00 77.12 81 GLY A O 1
ATOM 628 N N . PHE A 1 82 ? 9.614 -8.766 5.588 1.00 74.56 82 PHE A N 1
ATOM 629 C CA . PHE A 1 82 ? 9.239 -7.918 4.438 1.00 74.56 82 PHE A CA 1
ATOM 630 C C . PHE A 1 82 ? 9.591 -6.433 4.595 1.00 74.56 82 PHE A C 1
ATOM 632 O O . PHE A 1 82 ? 9.628 -5.711 3.595 1.00 74.56 82 PHE A O 1
ATOM 639 N N . TRP A 1 83 ? 9.817 -5.967 5.823 1.00 73.19 83 TRP A N 1
ATOM 640 C CA . TRP A 1 83 ? 10.072 -4.569 6.169 1.00 73.19 83 TRP A CA 1
ATOM 641 C C . TRP A 1 83 ? 11.346 -4.370 7.010 1.00 73.19 83 TRP A C 1
ATOM 643 O O . TRP A 1 83 ? 11.520 -3.301 7.593 1.00 73.19 83 TRP A O 1
ATOM 653 N N . ASN A 1 84 ? 12.232 -5.370 7.078 1.00 73.06 84 ASN A N 1
ATOM 654 C CA . ASN A 1 84 ? 13.444 -5.312 7.897 1.00 73.06 84 ASN A CA 1
ATOM 655 C C . ASN A 1 84 ? 14.543 -4.511 7.178 1.00 73.06 84 ASN A C 1
ATOM 657 O O . ASN A 1 84 ? 15.128 -4.958 6.189 1.00 73.06 84 ASN A O 1
ATOM 661 N N . THR A 1 85 ? 14.831 -3.311 7.689 1.00 59.53 85 THR A N 1
ATOM 662 C CA . THR A 1 85 ? 15.782 -2.338 7.108 1.00 59.53 85 THR A CA 1
ATOM 663 C C . THR A 1 85 ? 17.257 -2.744 7.176 1.00 59.53 85 THR A C 1
ATOM 665 O O . THR A 1 85 ? 18.105 -2.041 6.630 1.00 59.53 85 THR A O 1
ATOM 668 N N . GLU A 1 86 ? 17.571 -3.841 7.861 1.00 54.72 86 GLU A N 1
ATOM 669 C CA . GLU A 1 86 ? 18.939 -4.292 8.150 1.00 54.72 86 GLU A CA 1
ATOM 670 C C . GLU A 1 86 ? 19.619 -4.946 6.942 1.00 54.72 86 GLU A C 1
ATOM 672 O O . GLU A 1 86 ? 20.842 -4.954 6.861 1.00 54.72 86 GLU A O 1
ATOM 677 N N . ASN A 1 87 ? 18.841 -5.345 5.928 1.00 47.09 87 ASN A N 1
ATOM 678 C CA . ASN A 1 87 ? 19.330 -5.718 4.597 1.00 47.09 87 ASN A CA 1
ATOM 679 C C . ASN A 1 87 ? 19.818 -4.496 3.785 1.00 47.09 87 ASN A C 1
ATOM 681 O O . ASN A 1 87 ? 19.422 -4.282 2.632 1.00 47.09 87 ASN A O 1
ATOM 685 N N . LYS A 1 88 ? 20.693 -3.677 4.378 1.00 43.19 88 LYS A N 1
ATOM 686 C CA . LYS A 1 88 ? 21.546 -2.755 3.630 1.00 43.19 88 LYS A CA 1
ATOM 687 C C . LYS A 1 88 ? 22.586 -3.588 2.892 1.00 43.19 88 LYS A C 1
ATOM 689 O O . LYS A 1 88 ? 23.532 -4.083 3.488 1.00 43.19 88 LYS A O 1
ATOM 694 N N . ILE A 1 89 ? 22.426 -3.699 1.579 1.00 48.47 89 ILE A N 1
ATOM 695 C CA . ILE A 1 89 ? 23.532 -4.100 0.711 1.00 48.47 89 ILE A CA 1
ATOM 696 C C . ILE A 1 89 ? 24.593 -3.001 0.844 1.00 48.47 89 ILE A C 1
ATOM 698 O O . ILE A 1 89 ? 24.357 -1.870 0.405 1.00 48.47 89 ILE A O 1
ATOM 702 N N . ASP A 1 90 ? 25.736 -3.304 1.455 1.00 37.31 90 ASP A N 1
ATOM 703 C CA . ASP A 1 90 ? 26.866 -2.377 1.494 1.00 37.31 90 ASP A CA 1
ATOM 704 C C . ASP A 1 90 ? 27.461 -2.274 0.087 1.00 37.31 90 ASP A C 1
ATOM 706 O O . ASP A 1 90 ? 28.195 -3.136 -0.392 1.00 37.31 90 ASP A O 1
ATOM 710 N N . ASN A 1 91 ? 27.068 -1.207 -0.614 1.00 4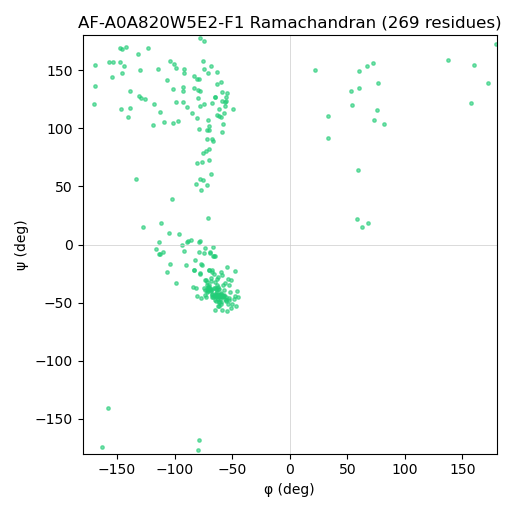5.56 91 ASN A N 1
ATOM 711 C CA . ASN A 1 91 ? 27.384 -0.951 -2.018 1.00 45.56 91 ASN A CA 1
ATOM 712 C C . ASN A 1 91 ? 28.827 -0.431 -2.186 1.00 45.56 91 ASN A C 1
ATOM 714 O O . ASN A 1 91 ? 29.055 0.640 -2.753 1.00 45.56 91 ASN A O 1
ATOM 718 N N . THR A 1 92 ? 29.801 -1.199 -1.700 1.00 29.70 92 THR A N 1
ATOM 719 C CA . THR A 1 92 ? 31.229 -0.982 -1.948 1.00 29.70 92 THR A CA 1
ATOM 720 C C . THR A 1 92 ? 31.660 -1.899 -3.095 1.00 29.70 92 THR A C 1
ATOM 722 O O . THR A 1 92 ? 31.759 -3.110 -2.890 1.00 29.70 92 THR A O 1
ATOM 725 N N . PRO A 1 93 ? 31.907 -1.381 -4.313 1.00 37.81 93 PRO A N 1
ATOM 726 C CA . PRO A 1 93 ? 32.401 -2.197 -5.416 1.00 37.81 93 PRO A CA 1
ATOM 727 C C . PRO A 1 93 ? 33.865 -2.572 -5.154 1.00 37.81 93 PRO A C 1
ATOM 729 O O . PRO A 1 93 ? 34.781 -1.834 -5.520 1.00 37.81 93 PRO A O 1
ATOM 732 N N . ASN A 1 94 ? 34.086 -3.711 -4.490 1.00 31.48 94 ASN A N 1
ATOM 733 C CA . ASN A 1 94 ? 35.429 -4.227 -4.239 1.00 31.48 94 ASN A CA 1
ATOM 734 C C . ASN A 1 94 ? 36.131 -4.509 -5.571 1.00 31.48 94 ASN A C 1
ATOM 736 O O . ASN A 1 94 ? 35.689 -5.318 -6.386 1.00 31.48 94 ASN A O 1
ATOM 740 N N . ASN A 1 95 ? 37.208 -3.763 -5.793 1.00 32.91 95 ASN A N 1
ATOM 741 C CA . ASN A 1 95 ? 37.880 -3.657 -7.075 1.00 32.91 95 ASN A CA 1
ATOM 742 C C . ASN A 1 95 ? 38.866 -4.816 -7.295 1.00 32.91 95 ASN A C 1
ATOM 744 O O . ASN A 1 95 ? 39.526 -5.244 -6.356 1.00 32.91 95 ASN A O 1
ATOM 748 N N . CYS A 1 96 ? 38.972 -5.250 -8.552 1.00 32.69 96 CYS A N 1
ATOM 749 C CA . CYS A 1 96 ? 40.055 -6.023 -9.171 1.00 32.69 96 CYS A CA 1
ATOM 750 C C . CYS A 1 96 ? 40.829 -7.055 -8.313 1.00 32.69 96 CYS A C 1
ATOM 752 O O . CYS A 1 96 ? 41.708 -6.707 -7.526 1.00 32.69 96 CYS A O 1
ATOM 754 N N . LEU A 1 97 ? 40.642 -8.350 -8.606 1.00 27.55 97 LEU A N 1
ATOM 755 C CA . LEU A 1 97 ? 41.656 -9.359 -8.282 1.00 27.55 97 LEU A CA 1
ATOM 756 C C . LEU A 1 97 ? 42.885 -9.166 -9.191 1.00 27.55 97 LEU A C 1
ATOM 758 O O . LEU A 1 97 ? 42.891 -9.613 -10.338 1.00 27.55 97 LEU A O 1
ATOM 762 N N . THR A 1 98 ? 43.947 -8.562 -8.660 1.00 28.11 98 THR A N 1
ATOM 763 C CA . THR A 1 98 ? 45.316 -8.716 -9.181 1.00 28.11 98 THR A CA 1
ATOM 764 C C . THR A 1 98 ? 46.162 -9.465 -8.164 1.00 28.11 98 THR A C 1
ATOM 766 O O . THR A 1 98 ? 46.408 -8.971 -7.067 1.00 28.11 98 THR A O 1
ATOM 769 N N . THR A 1 99 ? 46.595 -10.667 -8.537 1.00 30.03 99 THR A N 1
ATOM 770 C CA . THR A 1 99 ? 47.472 -11.518 -7.730 1.00 30.03 99 THR A CA 1
ATOM 771 C C . THR A 1 99 ? 48.902 -10.988 -7.746 1.00 30.03 99 THR A C 1
ATOM 773 O O . THR A 1 99 ? 49.527 -10.984 -8.801 1.00 30.03 99 THR A O 1
ATOM 776 N N .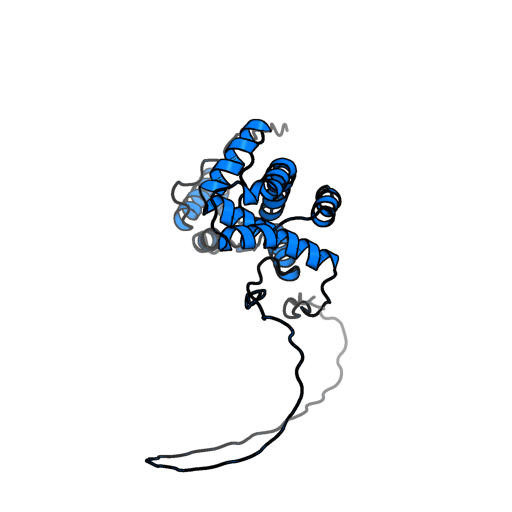 GLU A 1 100 ? 49.457 -10.659 -6.581 1.00 28.66 100 GLU A N 1
ATOM 777 C CA . GLU A 1 100 ? 50.909 -10.597 -6.375 1.00 28.66 100 GLU A CA 1
ATOM 778 C C . GLU A 1 100 ? 51.259 -10.990 -4.928 1.00 28.66 100 GLU A C 1
ATOM 780 O O . GLU A 1 100 ? 50.391 -11.015 -4.053 1.00 28.66 100 GLU A O 1
ATOM 785 N N . ILE A 1 101 ? 52.498 -11.436 -4.700 1.00 30.39 101 ILE A N 1
ATOM 786 C CA . ILE A 1 101 ? 52.895 -12.260 -3.542 1.00 30.39 101 ILE A CA 1
ATOM 787 C C . ILE A 1 101 ? 54.135 -11.656 -2.857 1.00 30.39 101 ILE A C 1
ATOM 789 O O . ILE A 1 101 ? 55.007 -11.115 -3.532 1.00 30.39 101 ILE A O 1
ATOM 793 N N . THR A 1 102 ? 54.267 -11.866 -1.535 1.00 24.67 102 THR A N 1
ATOM 794 C CA . THR A 1 102 ? 55.415 -11.488 -0.663 1.00 24.67 102 THR A CA 1
ATOM 795 C C . THR A 1 102 ? 55.638 -9.967 -0.468 1.00 24.67 102 THR A C 1
ATOM 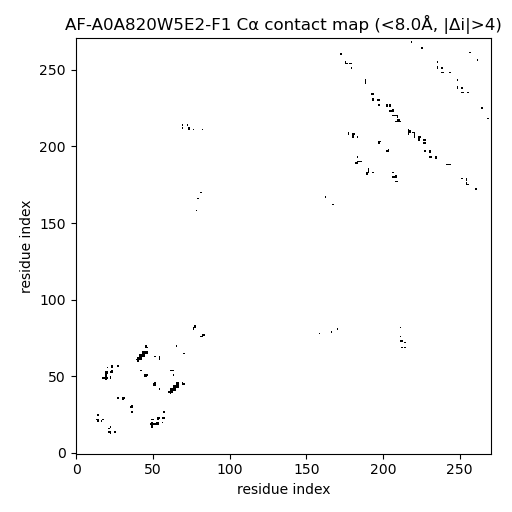797 O O . THR A 1 102 ? 55.192 -9.163 -1.269 1.00 24.67 102 THR A O 1
ATOM 800 N N . THR A 1 103 ? 56.243 -9.462 0.621 1.00 26.02 103 THR A N 1
ATOM 801 C CA . THR A 1 103 ? 57.007 -10.109 1.718 1.00 26.02 103 THR A CA 1
ATOM 802 C C . THR A 1 103 ? 56.792 -9.402 3.075 1.00 26.02 103 THR A C 1
ATOM 804 O O . THR A 1 103 ? 56.270 -8.295 3.137 1.00 26.02 103 THR A O 1
ATOM 807 N N . THR A 1 104 ? 57.237 -10.030 4.166 1.00 26.25 104 THR A N 1
ATOM 808 C CA . THR A 1 104 ? 57.232 -9.526 5.555 1.00 26.25 104 THR A CA 1
ATOM 809 C C . THR A 1 104 ? 58.359 -8.536 5.892 1.00 26.25 104 THR A C 1
ATOM 811 O O . THR A 1 104 ? 59.513 -8.850 5.599 1.00 26.25 104 THR A O 1
ATOM 814 N N . THR A 1 105 ? 58.076 -7.510 6.711 1.00 27.08 105 THR A N 1
ATOM 815 C CA . THR A 1 105 ? 59.029 -7.018 7.740 1.00 27.08 105 THR A CA 1
ATOM 816 C C . THR A 1 105 ? 58.330 -6.342 8.933 1.00 27.08 105 THR A C 1
ATOM 818 O O . THR A 1 105 ? 57.202 -5.869 8.821 1.00 27.08 105 THR A O 1
ATOM 821 N N . THR A 1 106 ? 59.018 -6.295 10.078 1.00 27.44 106 THR A N 1
ATOM 822 C CA . THR A 1 106 ? 58.523 -5.833 11.394 1.00 27.44 106 THR A CA 1
ATOM 823 C C . THR A 1 106 ? 59.243 -4.557 11.853 1.00 27.44 106 THR A C 1
ATOM 825 O O . THR A 1 106 ? 60.425 -4.425 11.541 1.00 27.44 106 THR A O 1
ATOM 828 N N . SER A 1 107 ? 58.579 -3.701 12.656 1.00 28.66 107 SER A N 1
ATOM 829 C CA . SER A 1 107 ? 59.095 -2.703 13.648 1.00 28.66 107 SER A CA 1
ATOM 830 C C . SER A 1 107 ? 58.335 -1.362 13.571 1.00 28.66 107 SER A C 1
ATOM 832 O O . SER A 1 107 ? 57.858 -1.022 12.498 1.00 28.66 107 SER A O 1
ATOM 834 N N . SER A 1 108 ? 58.296 -0.459 14.565 1.00 28.03 108 SER A N 1
ATOM 835 C CA . SER A 1 108 ? 58.214 -0.510 16.048 1.00 28.03 108 SER A CA 1
ATOM 836 C C . SER A 1 108 ? 58.405 0.927 16.586 1.00 28.03 108 SER A C 1
ATOM 838 O O . SER A 1 108 ? 59.349 1.579 16.151 1.00 28.03 108 SER A O 1
ATOM 840 N N . SER A 1 109 ? 57.639 1.345 17.613 1.00 29.58 109 SER A N 1
ATOM 841 C CA . SER A 1 109 ? 57.992 2.438 18.567 1.00 29.58 109 SER A CA 1
ATOM 842 C C . SER A 1 109 ? 57.956 3.907 18.038 1.00 29.58 109 SER A C 1
ATOM 844 O O . SER A 1 109 ? 58.084 4.127 16.842 1.00 29.58 109 SER A O 1
ATOM 846 N N . ASN A 1 110 ? 57.794 4.989 18.834 1.00 32.38 110 ASN A N 1
ATOM 847 C CA . ASN A 1 110 ? 57.570 5.180 20.291 1.00 32.38 110 ASN A CA 1
ATOM 848 C C . ASN A 1 110 ? 57.026 6.614 20.625 1.00 32.38 110 ASN A C 1
ATOM 850 O O . ASN A 1 110 ? 56.869 7.417 19.713 1.00 32.38 110 ASN A O 1
ATOM 854 N N . VAL A 1 111 ? 56.902 6.958 21.931 1.00 35.00 111 VAL A N 1
ATOM 855 C CA . VAL A 1 111 ? 56.750 8.325 22.547 1.00 35.00 111 VAL A CA 1
ATOM 856 C C . VAL A 1 111 ? 55.304 8.904 22.538 1.00 35.00 111 VAL A C 1
ATOM 858 O O . VAL A 1 111 ? 54.786 9.205 21.474 1.00 35.00 111 VAL A O 1
ATOM 861 N N . ILE A 1 112 ? 54.510 8.943 23.634 1.00 33.03 112 ILE A N 1
ATOM 862 C CA . ILE A 1 112 ? 54.577 9.674 24.945 1.00 33.03 112 ILE A CA 1
ATOM 863 C C . ILE A 1 112 ? 54.192 11.177 24.802 1.00 33.03 112 ILE A C 1
ATOM 865 O O . ILE A 1 112 ? 54.869 11.921 24.103 1.00 33.03 112 ILE A O 1
ATOM 869 N N . SER A 1 113 ? 53.106 11.694 25.413 1.00 34.03 113 SER A N 1
ATOM 870 C CA . SER A 1 113 ? 53.082 12.212 26.809 1.00 34.03 113 SER A CA 1
ATOM 871 C C . SER A 1 113 ? 51.666 12.507 27.376 1.00 34.03 113 SER A C 1
ATOM 873 O O . SER A 1 113 ? 50.861 13.126 26.692 1.00 34.03 113 SER A O 1
ATOM 875 N N . ASN A 1 114 ? 51.415 12.112 28.637 1.00 30.45 114 ASN A N 1
ATOM 876 C CA . ASN A 1 114 ? 50.959 12.880 29.834 1.00 30.45 114 ASN A CA 1
ATOM 877 C C . ASN A 1 114 ? 50.223 14.250 29.654 1.00 30.45 114 ASN A C 1
ATOM 879 O O . ASN A 1 114 ? 50.596 15.027 28.787 1.00 30.45 114 ASN A O 1
ATOM 883 N N . ASN A 1 115 ? 49.303 14.728 30.521 1.00 31.80 115 ASN A N 1
ATOM 884 C CA . ASN A 1 115 ? 48.806 14.268 31.840 1.00 31.80 115 ASN A CA 1
ATOM 885 C C . ASN A 1 115 ? 47.539 15.051 32.297 1.00 31.80 115 ASN A C 1
ATOM 887 O O . ASN A 1 115 ? 47.446 16.239 31.994 1.00 31.80 115 ASN A O 1
ATOM 891 N N . ARG A 1 116 ? 46.687 14.458 33.159 1.00 29.80 116 ARG A N 1
ATOM 892 C CA . ARG A 1 116 ? 46.314 14.918 34.536 1.00 29.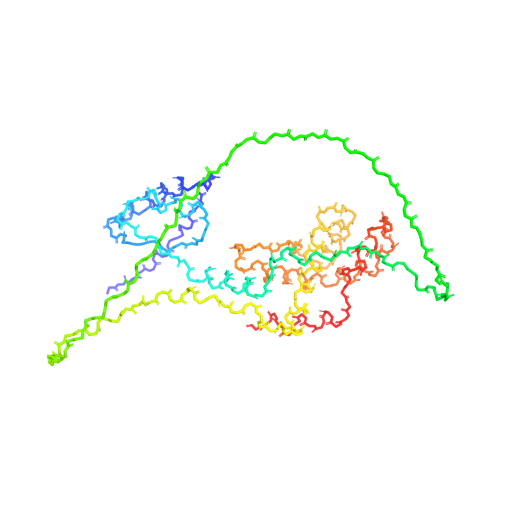80 116 ARG A CA 1
ATOM 893 C C . ARG A 1 116 ? 44.985 14.284 35.018 1.00 29.80 116 ARG A C 1
ATOM 895 O O . ARG A 1 116 ? 44.156 13.878 34.215 1.00 29.80 116 ARG A O 1
ATOM 902 N N . GLN A 1 117 ? 44.827 14.177 36.340 1.00 32.09 117 GLN A N 1
ATOM 903 C CA . GLN A 1 117 ? 43.829 13.394 37.070 1.00 32.09 117 GLN A CA 1
ATOM 904 C C . GLN A 1 117 ? 43.362 14.132 38.342 1.00 32.09 117 GLN A C 1
ATOM 906 O O . GLN A 1 117 ? 44.144 14.906 38.883 1.00 32.09 117 GLN A O 1
ATOM 911 N N . GLU A 1 118 ? 42.139 13.844 38.806 1.00 32.81 118 GLU A N 1
ATOM 912 C CA . GLU A 1 118 ? 41.590 13.922 40.187 1.00 32.81 118 GLU A CA 1
ATOM 913 C C . GLU A 1 118 ? 40.202 13.204 40.112 1.00 32.81 118 GLU A C 1
ATOM 915 O O . GLU A 1 118 ? 39.486 13.432 39.139 1.00 32.81 118 GLU A O 1
ATOM 920 N N . LEU A 1 119 ? 39.863 12.119 40.843 1.00 35.16 119 LEU A N 1
ATOM 921 C CA . LEU A 1 119 ? 39.607 11.921 42.298 1.00 35.16 119 LEU A CA 1
ATOM 922 C C . LEU A 1 119 ? 38.426 12.788 42.810 1.00 35.16 119 LEU A C 1
ATOM 924 O O . LEU A 1 119 ? 38.348 13.946 42.420 1.00 35.16 119 LEU A O 1
ATOM 928 N N . MET A 1 120 ? 37.443 12.346 43.617 1.00 37.19 120 MET A N 1
ATOM 929 C CA . MET A 1 120 ? 37.274 11.277 44.647 1.00 37.19 120 MET A CA 1
ATOM 930 C C . MET A 1 120 ? 35.794 10.750 44.630 1.00 37.19 120 MET A C 1
ATOM 932 O O . MET A 1 120 ? 34.968 11.419 44.013 1.00 37.19 120 MET A O 1
ATOM 936 N N . ASP A 1 121 ? 35.287 9.663 45.255 1.00 30.08 121 ASP A N 1
ATOM 937 C CA . ASP A 1 121 ? 35.821 8.504 46.027 1.00 30.08 121 ASP A CA 1
ATOM 938 C C . ASP A 1 121 ? 34.793 7.307 46.022 1.00 30.08 121 ASP A C 1
ATOM 940 O O . ASP A 1 121 ? 34.199 7.044 44.976 1.00 30.08 121 ASP A O 1
ATOM 944 N N . THR A 1 122 ? 34.582 6.540 47.115 1.00 34.59 122 THR A N 1
ATOM 945 C CA . THR A 1 122 ? 33.916 5.202 47.163 1.00 34.59 122 THR A CA 1
ATOM 946 C C . THR A 1 122 ? 32.682 5.053 48.084 1.00 34.59 122 THR A C 1
ATOM 948 O O . THR A 1 122 ? 32.428 5.918 48.918 1.00 34.59 122 THR A O 1
ATOM 951 N N . ASN A 1 123 ? 31.961 3.910 47.953 1.00 33.81 123 ASN A N 1
ATOM 952 C CA . ASN A 1 123 ? 31.440 2.953 48.988 1.00 33.81 123 ASN A CA 1
ATOM 953 C C . ASN A 1 123 ? 30.229 2.162 48.393 1.00 33.81 123 ASN A C 1
ATOM 955 O O . ASN A 1 123 ? 29.348 2.793 47.823 1.00 33.81 123 ASN A O 1
ATOM 959 N N . GLN A 1 124 ? 30.145 0.816 48.280 1.00 31.94 124 GLN A N 1
ATOM 960 C CA . GLN A 1 124 ? 30.172 -0.303 49.268 1.00 31.94 124 GLN A CA 1
ATOM 961 C C . GLN A 1 124 ? 29.131 -0.138 50.402 1.00 31.94 124 GLN A C 1
ATOM 963 O O . GLN A 1 124 ? 29.046 0.951 50.951 1.00 31.94 124 GLN A O 1
ATOM 968 N N . THR A 1 125 ? 28.293 -1.109 50.811 1.00 32.53 125 THR A N 1
ATOM 969 C CA . THR A 1 125 ? 28.231 -2.605 50.747 1.00 32.53 125 THR A CA 1
ATOM 970 C C . THR A 1 125 ? 26.836 -3.094 50.248 1.00 32.53 125 THR A C 1
ATOM 972 O O . THR A 1 125 ? 25.941 -2.270 50.118 1.00 32.53 125 THR A O 1
ATOM 975 N N . SER A 1 126 ? 26.523 -4.324 49.789 1.00 35.38 126 SER A N 1
ATOM 976 C CA . SER A 1 126 ? 26.799 -5.740 50.158 1.00 35.38 126 SER A CA 1
ATOM 977 C C . SER A 1 126 ? 26.063 -6.282 51.401 1.00 35.38 126 SER A C 1
ATOM 979 O O . SER A 1 126 ? 26.477 -5.955 52.505 1.00 35.38 126 SER A O 1
ATOM 981 N N . GLU A 1 127 ? 25.056 -7.163 51.213 1.00 33.25 127 GLU A N 1
ATOM 982 C CA . GLU A 1 127 ? 24.966 -8.541 51.780 1.00 33.25 127 GLU A CA 1
ATOM 983 C C . GLU A 1 127 ? 23.660 -9.287 51.382 1.00 33.25 127 GLU A C 1
ATOM 985 O O . GLU A 1 127 ? 22.800 -8.712 50.715 1.00 33.25 127 GLU A O 1
ATOM 990 N N . ALA A 1 128 ? 23.536 -10.586 51.715 1.00 35.16 128 ALA A N 1
ATOM 991 C CA . ALA A 1 128 ? 22.439 -11.470 51.283 1.00 35.16 128 ALA A CA 1
ATOM 992 C C . ALA A 1 128 ? 22.024 -12.525 52.338 1.00 35.16 128 ALA A C 1
ATOM 994 O O . ALA A 1 128 ? 22.861 -13.044 53.071 1.00 35.16 128 ALA A O 1
ATOM 995 N N . ILE A 1 129 ? 20.733 -12.890 52.358 1.00 32.97 129 ILE A N 1
ATOM 996 C CA . ILE A 1 129 ? 20.115 -13.958 53.176 1.00 32.97 129 ILE A CA 1
ATOM 997 C C . ILE A 1 129 ? 19.085 -14.644 52.253 1.00 32.97 129 ILE A C 1
ATOM 999 O O . ILE A 1 129 ? 18.218 -13.962 51.719 1.00 32.97 129 ILE A O 1
ATOM 1003 N N . SER A 1 130 ? 19.290 -15.882 51.788 1.00 30.77 130 SER A N 1
ATOM 1004 C CA . SER A 1 130 ? 19.185 -17.192 52.470 1.00 30.77 130 SER A CA 1
ATOM 1005 C C . SER A 1 130 ? 17.735 -17.674 52.660 1.00 30.77 130 SER A C 1
ATOM 1007 O O . SER A 1 130 ? 16.837 -16.884 52.933 1.00 30.77 130 SER A O 1
ATOM 1009 N N . ALA A 1 131 ? 17.506 -18.972 52.446 1.00 32.34 131 ALA A N 1
ATOM 1010 C CA . ALA A 1 131 ? 16.183 -19.559 52.216 1.00 32.34 131 ALA A CA 1
ATOM 1011 C C . ALA A 1 131 ? 15.615 -20.309 53.434 1.00 32.34 131 ALA A C 1
ATOM 1013 O O . ALA A 1 131 ? 16.363 -20.833 54.256 1.00 32.34 131 ALA A O 1
ATOM 1014 N N . THR A 1 132 ? 14.287 -20.459 53.464 1.00 31.83 132 THR A N 1
ATOM 1015 C CA . THR A 1 132 ? 13.569 -21.348 54.390 1.00 31.83 132 THR A CA 1
ATOM 1016 C C . THR A 1 132 ? 12.612 -22.237 53.604 1.00 31.83 132 THR A C 1
ATOM 1018 O O . THR A 1 132 ? 11.775 -21.741 52.854 1.00 31.83 132 THR A O 1
ATOM 1021 N N . ILE A 1 133 ? 12.727 -23.550 53.797 1.00 32.34 133 ILE A N 1
ATOM 1022 C CA . ILE A 1 133 ? 11.789 -24.554 53.283 1.00 32.34 133 ILE A CA 1
ATOM 1023 C C . ILE A 1 133 ? 10.738 -24.814 54.367 1.00 32.34 133 ILE A C 1
ATOM 1025 O O . ILE A 1 133 ? 11.092 -25.002 55.530 1.00 32.34 133 ILE A O 1
ATOM 1029 N N . VAL A 1 134 ? 9.463 -24.880 53.985 1.00 34.28 134 VAL A N 1
ATOM 1030 C CA . VAL A 1 134 ? 8.388 -25.424 54.826 1.00 34.28 134 VAL A CA 1
ATOM 1031 C C . VAL A 1 134 ? 7.682 -26.509 54.023 1.00 34.28 134 VAL A C 1
ATOM 1033 O O . VAL A 1 134 ? 7.252 -26.264 52.901 1.00 34.28 134 VAL A O 1
ATOM 1036 N N . ASN A 1 135 ? 7.595 -27.706 54.598 1.00 31.80 135 ASN A N 1
ATOM 1037 C CA . ASN A 1 135 ? 6.992 -28.882 53.984 1.00 31.80 135 ASN A CA 1
ATOM 1038 C C . ASN A 1 135 ? 5.793 -29.306 54.843 1.00 31.80 135 ASN A C 1
ATOM 1040 O O . ASN A 1 135 ? 5.969 -29.562 56.034 1.00 31.80 135 ASN A O 1
ATOM 1044 N N . VAL A 1 136 ? 4.594 -29.349 54.262 1.00 33.66 136 VAL A N 1
ATOM 1045 C CA . VAL A 1 136 ? 3.361 -29.833 54.908 1.00 33.66 136 VAL A CA 1
ATOM 1046 C C . VAL A 1 136 ? 2.599 -30.663 53.881 1.00 33.66 136 VAL A C 1
ATOM 1048 O O . VAL A 1 136 ? 2.450 -30.239 52.737 1.00 33.66 136 VAL A O 1
ATOM 1051 N N . GLU A 1 137 ? 2.159 -31.852 54.280 1.00 33.19 137 GLU A N 1
ATOM 1052 C CA . GLU A 1 137 ? 1.503 -32.831 53.410 1.00 33.19 137 GLU A CA 1
ATOM 1053 C C . GLU A 1 137 ? -0.027 -32.812 53.569 1.00 33.19 137 GLU A C 1
ATOM 1055 O O . GLU A 1 137 ? -0.540 -32.481 54.635 1.00 33.19 137 GLU A O 1
ATOM 1060 N N . SER A 1 138 ? -0.717 -33.254 52.509 1.00 38.41 138 SER A N 1
ATOM 1061 C CA . SER A 1 138 ? -2.088 -33.807 52.470 1.00 38.41 138 SER A CA 1
ATOM 1062 C C . SER A 1 138 ? -3.263 -33.009 53.066 1.00 38.41 138 SER A C 1
ATOM 1064 O O . SER A 1 138 ? -3.372 -32.845 54.278 1.00 38.41 138 SER A O 1
ATOM 1066 N N . ILE A 1 139 ? -4.232 -32.694 52.201 1.00 31.05 139 ILE A N 1
ATOM 1067 C CA . ILE A 1 139 ? -5.684 -32.897 52.386 1.00 31.05 139 ILE A CA 1
ATOM 1068 C C . ILE A 1 139 ? -6.290 -33.011 50.971 1.00 31.05 139 ILE A C 1
ATOM 1070 O O . ILE A 1 139 ? -5.777 -32.382 50.044 1.00 31.05 139 ILE A O 1
ATOM 1074 N N . ASP A 1 140 ? -7.307 -33.856 50.799 1.00 33.81 140 ASP A N 1
ATOM 1075 C CA . ASP A 1 140 ? -7.760 -34.336 49.485 1.00 33.81 140 ASP A CA 1
ATOM 1076 C C . ASP A 1 140 ? -8.874 -33.495 48.820 1.00 33.81 140 ASP A C 1
ATOM 1078 O O . ASP A 1 140 ? -9.733 -32.936 49.499 1.00 33.81 140 ASP A O 1
ATOM 1082 N N . ASP A 1 141 ? -8.853 -33.536 47.481 1.00 38.81 141 ASP A N 1
ATOM 1083 C CA . ASP A 1 141 ? -9.942 -33.423 46.490 1.00 38.81 141 ASP A CA 1
ATOM 1084 C C . ASP A 1 141 ? -10.861 -32.177 46.354 1.00 38.81 141 ASP A C 1
ATOM 1086 O O . ASP A 1 141 ? -11.220 -31.464 47.286 1.00 38.81 141 ASP A O 1
ATOM 1090 N N . ASP A 1 142 ? -11.283 -31.987 45.093 1.00 40.62 142 ASP A N 1
ATOM 1091 C CA . ASP A 1 142 ? -12.413 -31.186 44.596 1.00 40.62 142 ASP A CA 1
ATOM 1092 C C . ASP A 1 142 ? -12.468 -29.667 44.885 1.00 40.62 142 ASP A C 1
ATOM 1094 O O . ASP A 1 142 ? -13.471 -29.148 45.378 1.00 40.62 142 ASP A O 1
ATOM 1098 N N . GLU A 1 143 ? -11.501 -28.893 44.359 1.00 39.50 143 GLU A N 1
ATOM 1099 C CA . GLU A 1 143 ? -11.834 -27.530 43.903 1.00 39.50 143 GLU A CA 1
ATOM 1100 C C . GLU A 1 143 ? -11.183 -27.088 42.571 1.00 39.50 143 GLU A C 1
ATOM 1102 O O . GLU A 1 143 ? -9.971 -26.955 42.427 1.00 39.50 143 GLU A O 1
ATOM 1107 N N . GLN A 1 144 ? -12.058 -26.829 41.590 1.00 39.06 144 GLN A N 1
ATOM 1108 C CA . GLN A 1 144 ? -11.921 -25.913 40.446 1.00 39.06 144 GLN A CA 1
ATOM 1109 C C . GLN A 1 144 ? -10.517 -25.722 39.833 1.00 39.06 144 GLN A C 1
ATOM 1111 O O . GLN A 1 144 ? -9.821 -24.740 40.105 1.00 39.06 144 GLN A O 1
ATOM 1116 N N . LYS A 1 145 ? -10.184 -26.540 38.822 1.00 38.19 145 LYS A N 1
ATOM 1117 C CA . LYS A 1 145 ? -9.180 -26.150 37.819 1.00 38.19 145 LYS A CA 1
ATOM 1118 C C . LYS A 1 145 ? -9.709 -24.972 36.988 1.00 38.19 145 LYS A C 1
ATOM 1120 O O . LYS A 1 145 ? -10.312 -25.159 35.933 1.00 38.19 145 LYS A O 1
ATOM 1125 N N . LEU A 1 146 ? -9.451 -23.755 37.458 1.00 33.12 146 LEU A N 1
ATOM 1126 C CA . LEU A 1 146 ? -9.470 -22.557 36.625 1.00 33.12 146 LEU A CA 1
ATOM 1127 C C . LEU A 1 146 ? -8.487 -22.765 35.468 1.00 33.12 146 LEU A C 1
ATOM 1129 O O . LEU A 1 146 ? -7.276 -22.838 35.685 1.00 33.12 146 LEU A O 1
ATOM 1133 N N . ASP A 1 147 ? -8.999 -22.854 34.240 1.00 31.00 147 ASP A N 1
ATOM 1134 C CA . ASP A 1 147 ? -8.162 -22.782 33.046 1.00 31.00 147 ASP A CA 1
ATOM 1135 C C . ASP A 1 147 ? -7.601 -21.360 32.936 1.00 31.00 147 ASP A C 1
ATOM 1137 O O . ASP A 1 147 ? -8.206 -20.452 32.362 1.00 31.00 147 ASP A O 1
ATOM 1141 N N . LEU A 1 148 ? -6.424 -21.173 33.537 1.00 33.12 148 LEU A N 1
ATOM 1142 C CA . LEU A 1 148 ? -5.576 -20.014 33.319 1.00 33.12 148 LEU A CA 1
ATOM 1143 C C . LEU A 1 148 ? -5.248 -19.954 31.826 1.00 33.12 148 LEU A C 1
ATOM 1145 O O . LEU A 1 148 ? -4.430 -20.724 31.321 1.00 33.12 148 LEU A O 1
ATOM 1149 N N . ILE A 1 149 ? -5.909 -19.032 31.124 1.00 34.81 149 ILE A N 1
ATOM 1150 C CA . ILE A 1 149 ? -5.548 -18.629 29.766 1.00 34.81 149 ILE A CA 1
ATOM 1151 C C . ILE A 1 149 ? -4.236 -17.850 29.884 1.00 34.81 149 ILE A C 1
ATOM 1153 O O . ILE A 1 149 ? -4.231 -16.624 29.981 1.00 34.81 149 ILE A O 1
ATOM 1157 N N . ASP A 1 150 ? -3.136 -18.593 29.961 1.00 33.34 150 ASP A N 1
ATOM 1158 C CA . ASP A 1 150 ? -1.790 -18.041 29.976 1.00 33.34 150 ASP A CA 1
ATOM 1159 C C . ASP A 1 150 ? -1.492 -17.410 28.610 1.00 33.34 150 ASP A C 1
ATOM 1161 O O . ASP A 1 150 ? -1.594 -18.062 27.564 1.00 33.34 150 ASP A O 1
ATOM 1165 N N . ASP A 1 151 ? -1.168 -16.117 28.616 1.00 39.03 151 ASP A N 1
ATOM 1166 C CA . ASP A 1 151 ? -0.903 -15.334 27.410 1.00 39.03 151 ASP A CA 1
ATOM 1167 C C . ASP A 1 151 ? 0.528 -15.606 26.928 1.00 39.03 151 ASP A C 1
ATOM 1169 O O . ASP A 1 151 ? 1.434 -14.773 27.015 1.00 39.03 151 ASP A O 1
ATOM 1173 N N . ASN A 1 152 ? 0.731 -16.827 26.429 1.00 33.19 152 ASN A N 1
ATOM 1174 C CA . ASN A 1 152 ? 2.028 -17.406 26.072 1.00 33.19 152 ASN A CA 1
ATOM 1175 C C . ASN A 1 152 ? 2.674 -16.773 24.809 1.00 33.19 152 ASN A C 1
ATOM 1177 O O . ASN A 1 152 ? 3.520 -17.372 24.147 1.00 33.19 152 ASN A O 1
ATOM 1181 N N . TRP A 1 153 ? 2.289 -15.535 24.474 1.00 41.19 153 TRP A N 1
ATOM 1182 C CA . TRP A 1 153 ? 2.939 -14.658 23.490 1.00 41.19 153 TRP A CA 1
ATOM 1183 C C . TRP A 1 153 ? 4.324 -14.166 23.956 1.00 41.19 153 TRP A C 1
ATOM 1185 O O . TRP A 1 153 ? 5.040 -13.517 23.193 1.00 41.19 153 TRP A O 1
ATOM 1195 N N . SER A 1 154 ? 4.708 -14.468 25.199 1.00 33.50 154 SER A N 1
ATOM 1196 C CA . SER A 1 154 ? 6.060 -14.286 25.738 1.00 33.50 154 SER A CA 1
ATOM 1197 C C . SER A 1 154 ? 7.086 -15.257 25.134 1.00 33.50 154 SER A C 1
ATOM 1199 O O . SER A 1 154 ? 8.276 -14.932 25.113 1.00 33.50 154 SER A O 1
ATOM 1201 N N . ILE A 1 155 ? 6.653 -16.396 24.572 1.00 39.47 155 ILE A N 1
ATOM 1202 C CA . ILE A 1 155 ? 7.494 -17.201 23.680 1.00 39.47 155 ILE A CA 1
ATOM 1203 C C . ILE A 1 155 ? 7.639 -16.440 22.362 1.00 39.47 155 ILE A C 1
ATOM 1205 O O . ILE A 1 155 ? 6.777 -16.484 21.481 1.00 39.47 155 ILE A O 1
ATOM 1209 N N . ALA A 1 156 ? 8.764 -15.740 22.225 1.00 43.28 156 ALA A N 1
ATOM 1210 C CA . ALA A 1 156 ? 9.178 -15.176 20.952 1.00 43.28 156 ALA A CA 1
ATOM 1211 C C . ALA A 1 156 ? 9.250 -16.293 19.899 1.00 43.28 156 ALA A C 1
ATOM 1213 O O . ALA A 1 156 ? 9.922 -17.304 20.103 1.00 43.28 156 ALA A O 1
ATOM 1214 N N . ILE A 1 157 ? 8.565 -16.098 18.767 1.00 45.94 157 ILE A N 1
ATOM 1215 C CA . ILE A 1 157 ? 8.709 -16.962 17.591 1.00 45.94 157 ILE A CA 1
ATOM 1216 C C . ILE A 1 157 ? 10.192 -16.969 17.220 1.00 45.94 157 ILE A C 1
ATOM 1218 O O . ILE A 1 157 ? 10.756 -15.900 16.984 1.00 45.94 157 ILE A O 1
ATOM 1222 N N . ASP A 1 158 ? 10.808 -18.151 17.182 1.00 41.22 158 ASP A N 1
ATOM 1223 C CA . ASP A 1 158 ? 12.236 -18.280 16.907 1.00 41.22 158 ASP A CA 1
ATOM 1224 C C . ASP A 1 158 ? 12.565 -17.699 15.524 1.00 41.22 158 ASP A C 1
ATOM 1226 O O . ASP A 1 158 ? 12.200 -18.244 14.481 1.00 41.22 158 ASP A O 1
ATOM 1230 N N . THR A 1 159 ? 13.256 -16.559 15.516 1.00 49.53 159 THR A N 1
ATOM 1231 C CA . THR A 1 159 ? 13.650 -15.850 14.295 1.00 49.53 159 THR A CA 1
ATOM 1232 C C . THR A 1 159 ? 14.786 -16.547 13.546 1.00 49.53 159 THR A C 1
ATOM 1234 O O . THR A 1 159 ? 15.182 -16.071 12.486 1.00 49.53 159 THR A O 1
ATOM 1237 N N . ASN A 1 160 ? 15.320 -17.649 14.084 1.00 51.38 160 ASN A N 1
ATOM 1238 C CA . ASN A 1 160 ? 16.433 -18.406 13.512 1.00 51.38 160 ASN A CA 1
ATOM 1239 C C . ASN A 1 160 ? 15.983 -19.612 12.666 1.00 51.38 160 ASN A C 1
ATOM 1241 O O . ASN A 1 160 ? 16.831 -20.398 12.240 1.00 51.38 160 ASN A O 1
ATOM 1245 N N . VAL A 1 161 ? 14.680 -19.761 12.382 1.00 52.59 161 VAL A N 1
ATOM 1246 C CA . VAL A 1 161 ? 14.202 -20.688 11.340 1.00 52.59 161 VAL A CA 1
ATOM 1247 C C . VAL A 1 161 ? 14.898 -20.326 10.017 1.00 52.59 161 VAL A C 1
ATOM 1249 O O . VAL A 1 161 ? 14.713 -19.202 9.544 1.00 52.59 161 VAL A O 1
ATOM 1252 N N . PRO A 1 162 ? 15.686 -21.232 9.400 1.00 56.56 162 PRO A N 1
ATOM 1253 C CA . PRO A 1 162 ? 16.403 -20.918 8.170 1.00 56.56 162 PRO A CA 1
ATOM 1254 C C . PRO A 1 162 ? 15.431 -20.506 7.064 1.00 56.56 162 PRO A C 1
ATOM 1256 O O . PRO A 1 162 ? 14.509 -21.253 6.728 1.00 56.56 162 PRO A O 1
ATOM 1259 N N . MET A 1 163 ? 15.627 -19.310 6.507 1.00 59.06 163 MET A N 1
ATOM 1260 C CA . MET A 1 163 ? 14.762 -18.800 5.449 1.00 59.06 163 MET A CA 1
ATOM 1261 C C . MET A 1 163 ? 14.924 -19.684 4.209 1.00 59.06 163 MET A C 1
ATOM 1263 O O . MET A 1 163 ? 16.040 -19.952 3.771 1.00 59.06 163 MET A O 1
ATOM 1267 N N . THR A 1 164 ? 13.819 -20.194 3.662 1.00 70.50 164 THR A N 1
ATOM 1268 C CA . THR A 1 164 ? 13.894 -21.062 2.483 1.00 70.50 164 THR A CA 1
ATOM 1269 C C . THR A 1 164 ? 14.274 -20.241 1.253 1.00 70.50 164 THR A C 1
ATOM 1271 O O . THR A 1 164 ? 13.861 -19.087 1.120 1.00 70.50 164 THR A O 1
ATOM 1274 N N . ASN A 1 165 ? 15.001 -20.857 0.316 1.00 78.44 165 ASN A N 1
ATOM 1275 C CA . ASN A 1 165 ? 15.452 -20.219 -0.928 1.00 78.44 165 ASN A CA 1
ATOM 1276 C C . ASN A 1 165 ? 14.302 -19.524 -1.696 1.00 78.44 165 ASN A C 1
ATOM 1278 O O . ASN A 1 165 ? 14.513 -18.517 -2.367 1.00 78.44 165 ASN A O 1
ATOM 1282 N N . GLU A 1 166 ? 13.073 -20.045 -1.588 1.00 79.69 166 GLU A N 1
ATOM 1283 C CA . GLU A 1 166 ? 11.864 -19.445 -2.168 1.00 79.69 166 GLU A CA 1
ATOM 1284 C C . GLU A 1 166 ? 11.478 -18.121 -1.491 1.00 79.69 166 GLU A C 1
ATOM 1286 O O . GLU A 1 166 ? 11.161 -17.152 -2.179 1.00 79.69 166 GLU A O 1
ATOM 1291 N N . VAL A 1 167 ? 11.539 -18.041 -0.156 1.00 78.56 167 VAL A N 1
ATOM 1292 C CA . VAL A 1 167 ? 11.246 -16.805 0.591 1.00 78.56 167 VAL A CA 1
ATOM 1293 C C . VAL A 1 167 ? 12.339 -15.759 0.359 1.00 78.56 167 VAL A C 1
ATOM 1295 O O . VAL A 1 167 ? 12.020 -14.577 0.213 1.00 78.56 167 VAL A O 1
ATOM 1298 N N . GLU A 1 168 ? 13.605 -16.171 0.247 1.00 81.19 168 GLU A N 1
ATOM 1299 C CA . GLU A 1 168 ? 14.705 -15.282 -0.158 1.00 81.19 168 GLU A CA 1
ATOM 1300 C C . GLU A 1 168 ? 14.475 -14.691 -1.556 1.00 81.19 168 GLU A C 1
ATOM 1302 O O . GLU A 1 168 ? 14.555 -13.472 -1.736 1.00 81.19 168 GLU A O 1
ATOM 1307 N N . LEU A 1 169 ? 14.097 -15.527 -2.529 1.00 82.44 169 LEU A N 1
ATOM 1308 C CA . LEU A 1 169 ? 13.814 -15.095 -3.897 1.00 82.44 169 LEU A CA 1
ATOM 1309 C C . LEU A 1 169 ? 12.588 -14.168 -3.966 1.00 82.44 169 LEU A C 1
ATOM 1311 O O . LEU A 1 169 ? 12.665 -13.102 -4.581 1.00 82.44 169 LEU A O 1
ATOM 1315 N N . ILE A 1 170 ? 11.489 -14.495 -3.273 1.00 82.88 170 ILE A N 1
ATOM 1316 C CA . ILE A 1 170 ? 10.319 -13.605 -3.122 1.00 82.88 170 ILE A CA 1
ATOM 1317 C C . ILE A 1 170 ? 10.749 -12.247 -2.551 1.00 82.88 170 ILE A C 1
ATOM 1319 O O . ILE A 1 170 ? 10.341 -11.194 -3.054 1.00 82.88 170 ILE A O 1
ATOM 1323 N N . MET A 1 171 ? 11.598 -12.255 -1.522 1.00 83.69 171 MET A N 1
ATOM 1324 C CA . MET A 1 171 ? 12.098 -11.043 -0.884 1.00 83.69 171 MET A CA 1
ATOM 1325 C C . MET A 1 171 ? 12.945 -10.184 -1.822 1.00 83.69 171 MET A C 1
ATOM 1327 O O . MET A 1 171 ? 12.765 -8.963 -1.846 1.00 83.69 171 MET A O 1
ATOM 1331 N N . ASP A 1 172 ? 13.819 -10.777 -2.629 1.00 84.31 172 ASP A N 1
ATOM 1332 C CA . ASP A 1 172 ? 14.636 -10.031 -3.589 1.00 84.31 172 ASP A CA 1
ATOM 1333 C C . ASP A 1 172 ? 13.819 -9.485 -4.767 1.00 84.31 172 ASP A C 1
ATOM 1335 O O . ASP A 1 172 ? 14.012 -8.325 -5.150 1.00 84.31 172 ASP A O 1
ATOM 1339 N N . LEU A 1 173 ? 12.823 -10.225 -5.267 1.00 86.31 173 LEU A N 1
ATOM 1340 C CA . LEU A 1 173 ? 11.855 -9.700 -6.241 1.00 86.31 17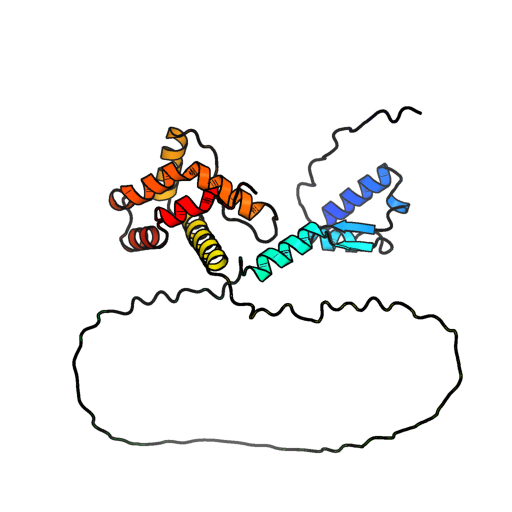3 LEU A CA 1
ATOM 1341 C C . LEU A 1 1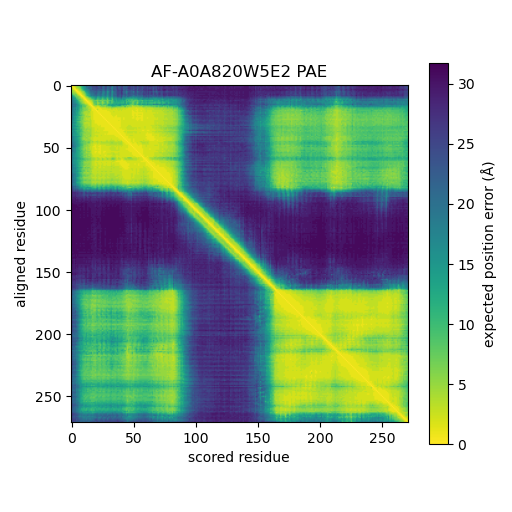73 ? 11.097 -8.483 -5.678 1.00 86.31 173 LEU A C 1
ATOM 1343 O O . LEU A 1 173 ? 11.001 -7.441 -6.341 1.00 86.31 173 LEU A O 1
ATOM 1347 N N . LEU A 1 174 ? 10.625 -8.561 -4.427 1.00 87.38 174 LEU A N 1
ATOM 1348 C CA . LEU A 1 174 ? 9.982 -7.438 -3.735 1.00 87.38 174 LEU A CA 1
ATOM 1349 C C . LEU A 1 174 ? 10.937 -6.243 -3.561 1.00 87.38 174 LEU A C 1
ATOM 1351 O O . LEU A 1 174 ? 10.535 -5.106 -3.836 1.00 87.38 174 LEU A O 1
ATOM 1355 N N . LYS A 1 175 ? 12.204 -6.463 -3.173 1.00 87.38 175 LYS A N 1
ATOM 1356 C CA . LYS A 1 175 ? 13.238 -5.409 -3.082 1.00 87.38 175 LYS A CA 1
ATOM 1357 C C . LYS A 1 175 ? 13.447 -4.725 -4.440 1.00 87.38 175 LYS A C 1
ATOM 1359 O O . LYS A 1 175 ? 13.242 -3.508 -4.532 1.00 87.38 175 LYS A O 1
ATOM 1364 N N . LYS A 1 176 ? 13.778 -5.480 -5.500 1.00 88.81 176 LYS A N 1
ATOM 1365 C CA . LYS A 1 176 ? 13.987 -4.956 -6.868 1.00 88.81 176 LYS A CA 1
ATOM 1366 C C . LYS A 1 176 ? 12.790 -4.113 -7.328 1.00 88.81 176 LYS A C 1
ATOM 1368 O O . LYS A 1 176 ? 12.951 -2.968 -7.764 1.00 88.81 176 LYS A O 1
ATOM 1373 N N . ARG A 1 177 ? 11.568 -4.627 -7.150 1.00 88.81 177 ARG A N 1
ATOM 1374 C CA . ARG A 1 177 ? 10.327 -3.980 -7.606 1.00 88.81 177 ARG A CA 1
ATOM 1375 C C . ARG A 1 177 ? 9.926 -2.748 -6.774 1.00 88.81 177 ARG A C 1
ATOM 1377 O O . ARG A 1 177 ? 9.345 -1.809 -7.328 1.00 88.81 177 ARG A O 1
ATOM 1384 N N . ARG A 1 178 ? 10.251 -2.688 -5.476 1.00 88.38 178 ARG A N 1
ATOM 1385 C CA . ARG A 1 178 ? 10.109 -1.472 -4.636 1.00 88.38 178 ARG A CA 1
ATOM 1386 C C . ARG A 1 178 ? 11.120 -0.385 -5.020 1.00 88.38 178 ARG A C 1
ATOM 1388 O O . ARG A 1 178 ? 10.772 0.799 -5.058 1.00 88.38 178 ARG A O 1
ATOM 1395 N N . ILE A 1 179 ? 12.355 -0.764 -5.361 1.00 88.75 179 ILE A N 1
ATOM 1396 C CA . ILE A 1 179 ? 13.363 0.178 -5.876 1.00 88.75 179 ILE A CA 1
ATOM 1397 C C . ILE A 1 179 ? 12.891 0.755 -7.217 1.00 88.75 179 ILE A C 1
ATOM 1399 O O . ILE A 1 179 ? 12.844 1.977 -7.367 1.00 88.75 179 ILE A O 1
ATOM 1403 N N . LEU A 1 180 ? 12.449 -0.092 -8.152 1.00 89.56 180 LEU A N 1
ATOM 1404 C CA . LEU A 1 180 ? 11.957 0.331 -9.468 1.00 89.56 180 LEU A CA 1
ATOM 1405 C C . LEU A 1 180 ? 10.773 1.307 -9.370 1.00 89.56 180 LEU A C 1
ATOM 1407 O O . LEU A 1 180 ? 10.777 2.348 -10.021 1.00 89.56 180 LEU A O 1
ATOM 1411 N N . ALA A 1 181 ? 9.808 1.024 -8.495 1.00 89.38 181 ALA A N 1
ATOM 1412 C CA . ALA A 1 181 ? 8.658 1.890 -8.218 1.00 89.38 181 ALA A CA 1
ATOM 1413 C C . ALA A 1 181 ? 9.012 3.210 -7.513 1.00 89.38 181 ALA A C 1
ATOM 1415 O O . ALA A 1 181 ? 8.279 4.199 -7.593 1.00 89.38 181 ALA A O 1
ATOM 1416 N N . THR A 1 182 ? 10.159 3.246 -6.838 1.00 88.25 182 THR A N 1
ATOM 1417 C CA . THR A 1 182 ? 10.727 4.471 -6.270 1.00 88.25 182 THR A CA 1
ATOM 1418 C C . THR A 1 182 ? 11.471 5.273 -7.346 1.00 88.25 182 THR A C 1
ATOM 1420 O O . THR A 1 182 ? 11.354 6.499 -7.387 1.00 88.25 182 THR A O 1
ATOM 1423 N N . LEU A 1 183 ? 12.175 4.608 -8.271 1.00 87.38 183 LEU A N 1
ATOM 1424 C CA . LEU A 1 183 ? 12.822 5.240 -9.427 1.00 87.38 183 LEU A CA 1
ATOM 1425 C C . LEU A 1 183 ? 11.802 5.808 -10.422 1.00 87.38 183 LEU A C 1
ATOM 1427 O O . LEU A 1 183 ? 11.953 6.954 -10.843 1.00 87.38 183 LEU A O 1
ATOM 1431 N N . SER A 1 184 ? 10.721 5.083 -10.727 1.00 87.38 184 SER A N 1
ATOM 1432 C CA . SER A 1 184 ? 9.645 5.532 -11.627 1.00 87.38 184 SER A CA 1
ATOM 1433 C C . SER A 1 184 ? 8.844 6.726 -11.095 1.00 87.38 184 SER A C 1
ATOM 1435 O O . SER A 1 184 ? 8.046 7.299 -11.836 1.00 87.38 184 SER A O 1
ATOM 1437 N N . LYS A 1 185 ? 9.049 7.111 -9.828 1.00 84.94 185 LYS A N 1
ATOM 1438 C CA . LYS A 1 185 ? 8.501 8.325 -9.201 1.00 84.94 185 LYS A CA 1
ATOM 1439 C C . LYS A 1 185 ? 9.526 9.455 -9.041 1.00 84.94 185 LYS A C 1
ATOM 1441 O O . LYS A 1 185 ? 9.124 10.591 -8.819 1.00 84.94 185 LYS A O 1
ATOM 1446 N N . LYS A 1 186 ? 10.830 9.158 -9.133 1.00 86.81 186 LYS A N 1
ATOM 1447 C CA . LYS A 1 186 ? 11.929 10.130 -8.956 1.00 86.81 186 LYS A CA 1
ATOM 1448 C C . LYS A 1 186 ? 12.631 10.529 -10.259 1.00 86.81 186 LYS A C 1
ATOM 1450 O O . LYS A 1 186 ? 13.227 11.598 -10.306 1.00 86.81 186 LYS A O 1
ATOM 1455 N N . SER A 1 187 ? 12.586 9.696 -11.300 1.00 89.62 187 SER A N 1
ATOM 1456 C CA . SER A 1 187 ? 13.193 9.971 -12.608 1.00 89.62 187 SER A CA 1
ATOM 1457 C C . SER A 1 187 ? 12.111 10.229 -13.650 1.00 89.62 187 SER A C 1
ATOM 1459 O O . SER A 1 187 ? 11.476 9.290 -14.124 1.00 89.62 187 SER A O 1
ATOM 1461 N N . SER A 1 188 ? 11.933 11.494 -14.039 1.00 92.38 188 SER A N 1
ATOM 1462 C CA . SER A 1 188 ? 10.946 11.923 -15.043 1.00 92.38 188 SER A CA 1
ATOM 1463 C C . SER A 1 188 ? 11.103 11.206 -16.389 1.00 92.38 188 SER A C 1
ATOM 1465 O O . SER A 1 188 ? 10.102 10.903 -17.034 1.00 92.38 188 SER A O 1
ATOM 1467 N N . ILE A 1 189 ? 12.336 10.869 -16.780 1.00 91.88 189 ILE A N 1
ATOM 1468 C CA . ILE A 1 189 ? 12.649 10.082 -17.984 1.00 91.88 189 ILE A CA 1
ATOM 1469 C C . ILE A 1 189 ? 12.006 8.690 -17.890 1.00 91.88 189 ILE A C 1
ATOM 1471 O O . ILE A 1 189 ? 11.292 8.273 -18.801 1.00 91.88 189 ILE A O 1
ATOM 1475 N N . VAL A 1 190 ? 12.193 7.997 -16.761 1.00 90.81 190 VAL A N 1
ATOM 1476 C CA . VAL A 1 190 ? 11.622 6.660 -16.523 1.00 90.81 190 VAL A CA 1
ATOM 1477 C C . VAL A 1 190 ? 10.102 6.740 -16.333 1.00 90.81 190 VAL A C 1
ATOM 1479 O O . VAL A 1 190 ? 9.379 5.920 -16.897 1.00 90.81 190 VAL A O 1
ATOM 1482 N N . SER A 1 191 ? 9.592 7.756 -15.624 1.00 91.31 191 SER A N 1
ATOM 1483 C CA . SER A 1 191 ? 8.149 8.017 -15.496 1.00 91.31 191 SER A CA 1
ATOM 1484 C C . SER A 1 191 ? 7.480 8.190 -16.863 1.00 91.31 191 SER A C 1
ATOM 1486 O O . SER A 1 191 ? 6.439 7.587 -17.123 1.00 91.31 191 SER A O 1
ATOM 1488 N N . ASN A 1 192 ? 8.080 8.992 -17.749 1.00 93.38 192 ASN A N 1
ATOM 1489 C CA . ASN A 1 192 ? 7.538 9.279 -19.075 1.00 93.38 192 ASN A CA 1
ATOM 1490 C C . ASN A 1 192 ? 7.641 8.073 -20.020 1.00 93.38 192 ASN A C 1
ATOM 1492 O O . ASN A 1 192 ? 6.694 7.797 -20.760 1.00 93.38 192 ASN A O 1
ATOM 1496 N N . PHE A 1 193 ? 8.745 7.320 -19.959 1.00 94.75 193 PHE A N 1
ATOM 1497 C CA . PHE A 1 193 ? 8.893 6.067 -20.701 1.00 94.75 193 PHE A CA 1
ATOM 1498 C C . PHE A 1 193 ? 7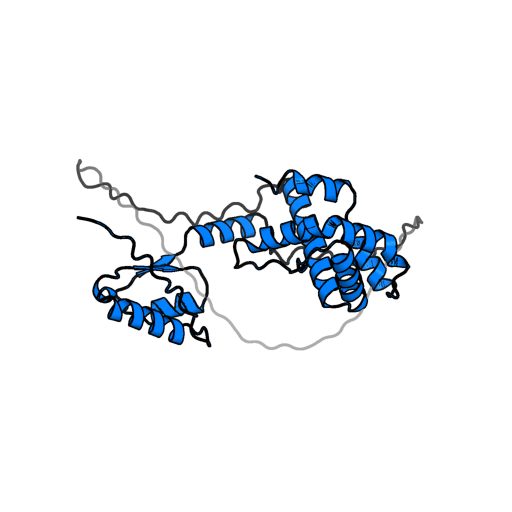.812 5.054 -20.308 1.00 94.75 193 PHE A C 1
ATOM 1500 O O . PHE A 1 193 ? 7.131 4.506 -21.179 1.00 94.75 193 PHE A O 1
ATOM 1507 N N . ILE A 1 194 ? 7.616 4.836 -19.002 1.00 93.44 194 ILE A N 1
ATOM 1508 C CA . ILE A 1 194 ? 6.595 3.915 -18.492 1.00 93.44 194 ILE A CA 1
ATOM 1509 C C . ILE A 1 194 ? 5.203 4.396 -18.916 1.00 93.44 194 ILE A C 1
ATOM 1511 O O . ILE A 1 194 ? 4.469 3.616 -19.515 1.00 93.44 194 ILE A O 1
ATOM 1515 N N . ARG A 1 195 ? 4.867 5.679 -18.713 1.00 93.12 195 ARG A N 1
ATOM 1516 C CA . ARG A 1 195 ? 3.560 6.252 -19.089 1.00 93.12 195 ARG A CA 1
ATOM 1517 C C . ARG A 1 195 ? 3.266 6.132 -20.589 1.00 93.12 195 ARG A C 1
ATOM 1519 O O . ARG A 1 195 ? 2.160 5.758 -20.964 1.00 93.12 195 ARG A O 1
ATOM 1526 N N . THR A 1 196 ? 4.244 6.421 -21.448 1.00 94.19 196 THR A N 1
ATOM 1527 C CA . THR A 1 196 ? 4.084 6.306 -22.908 1.00 94.19 196 THR A CA 1
ATOM 1528 C C . THR A 1 196 ? 3.808 4.860 -23.319 1.00 94.19 196 THR A C 1
ATOM 1530 O O . THR A 1 196 ? 2.863 4.597 -24.057 1.00 94.19 196 THR A O 1
ATOM 1533 N N . ASN A 1 197 ? 4.578 3.900 -22.800 1.00 93.94 197 ASN A N 1
ATOM 1534 C CA . ASN A 1 197 ? 4.391 2.489 -23.146 1.00 93.94 197 ASN A CA 1
ATOM 1535 C C . ASN A 1 197 ? 3.137 1.870 -22.496 1.00 93.94 197 ASN A C 1
ATOM 1537 O O . ASN A 1 197 ? 2.496 1.028 -23.119 1.00 93.94 197 ASN A O 1
ATOM 1541 N N . GLN A 1 198 ? 2.724 2.333 -21.310 1.00 93.56 198 GLN A N 1
ATOM 1542 C CA . GLN A 1 198 ? 1.436 1.995 -20.687 1.00 93.56 198 GLN A CA 1
ATOM 1543 C C . GLN A 1 198 ? 0.247 2.357 -21.581 1.00 93.56 198 GLN A C 1
ATOM 1545 O O . GLN A 1 198 ? -0.659 1.543 -21.746 1.00 93.56 198 GLN A O 1
ATOM 1550 N N . LEU A 1 199 ? 0.270 3.542 -22.204 1.00 92.62 199 LEU A N 1
ATOM 1551 C CA . LEU A 1 199 ? -0.766 3.969 -23.149 1.00 92.62 199 LEU A CA 1
ATOM 1552 C C . LEU A 1 199 ? -0.797 3.086 -24.407 1.00 92.62 199 LEU A C 1
ATOM 1554 O O . LEU A 1 199 ? -1.884 2.753 -24.877 1.00 92.62 199 LEU A O 1
ATOM 1558 N N . LEU A 1 200 ? 0.365 2.649 -24.912 1.00 93.19 200 LEU A N 1
ATOM 1559 C CA . LEU A 1 200 ? 0.445 1.722 -26.051 1.00 93.19 200 LEU A CA 1
ATOM 1560 C C . LEU A 1 200 ? -0.177 0.350 -25.736 1.00 93.19 200 LEU A C 1
ATOM 1562 O O . LEU A 1 200 ? -0.900 -0.187 -26.573 1.00 93.19 200 LEU A O 1
ATOM 1566 N N . ILE A 1 201 ? 0.050 -0.195 -24.533 1.00 92.69 201 ILE A N 1
ATOM 1567 C CA . ILE A 1 201 ? -0.550 -1.475 -24.099 1.00 92.69 201 ILE A CA 1
ATOM 1568 C C . ILE A 1 201 ? -1.919 -1.324 -23.410 1.00 92.69 201 ILE A C 1
ATOM 1570 O O . ILE A 1 201 ? -2.497 -2.316 -22.976 1.00 92.69 201 ILE A O 1
ATOM 1574 N N . LYS A 1 202 ? -2.452 -0.098 -23.314 1.00 92.50 202 LYS A N 1
ATOM 1575 C CA . LYS A 1 202 ? -3.734 0.259 -22.669 1.00 92.50 202 LYS A CA 1
ATOM 1576 C C . LYS A 1 202 ? -3.854 -0.120 -21.177 1.00 92.50 202 LYS A C 1
ATOM 1578 O O . LYS A 1 202 ? -4.965 -0.204 -20.656 1.00 92.50 202 LYS A O 1
ATOM 1583 N N . VAL A 1 203 ? -2.738 -0.297 -20.465 1.00 91.00 203 VAL A N 1
ATOM 1584 C CA . VAL A 1 203 ? -2.726 -0.638 -19.028 1.00 91.00 203 VAL A CA 1
ATOM 1585 C C . VAL A 1 203 ? -2.729 0.627 -18.170 1.00 91.00 203 VAL A C 1
ATOM 1587 O O . VAL A 1 203 ? -1.774 1.400 -18.181 1.00 91.00 203 VAL A O 1
ATOM 1590 N N . ASN A 1 204 ? -3.779 0.802 -17.362 1.00 87.12 204 ASN A N 1
ATOM 1591 C CA . ASN A 1 204 ? -3.959 1.946 -16.457 1.00 87.12 204 ASN A CA 1
ATOM 1592 C C . ASN A 1 204 ? -3.642 1.610 -14.980 1.00 87.12 204 ASN A C 1
ATOM 1594 O O . ASN A 1 204 ? -4.341 2.050 -14.067 1.00 87.12 204 ASN A O 1
ATOM 1598 N N . LYS A 1 205 ? -2.602 0.804 -14.722 1.00 87.00 205 LYS A N 1
ATOM 1599 C CA . LYS A 1 205 ? -2.113 0.509 -13.361 1.00 87.00 205 LYS A CA 1
ATOM 1600 C C . LYS A 1 205 ? -0.863 1.334 -13.040 1.00 87.00 205 LYS A C 1
ATOM 1602 O O . LYS A 1 205 ? 0.065 1.428 -13.839 1.00 87.00 205 LYS A O 1
ATOM 1607 N N . THR A 1 206 ? -0.825 1.943 -11.854 1.00 86.94 206 THR A N 1
ATOM 1608 C CA . THR A 1 206 ? 0.326 2.740 -11.389 1.00 86.94 206 THR A CA 1
ATOM 1609 C C . THR A 1 206 ? 1.285 1.882 -10.575 1.00 86.94 206 THR A C 1
ATOM 1611 O O . THR A 1 206 ? 0.870 1.215 -9.628 1.00 86.94 206 THR A O 1
ATOM 1614 N N . LEU A 1 207 ? 2.584 1.969 -10.878 1.00 85.50 207 LEU A N 1
ATOM 1615 C CA . LEU A 1 207 ? 3.639 1.280 -10.138 1.00 85.50 207 LEU A CA 1
ATOM 1616 C C . LEU A 1 207 ? 3.862 1.940 -8.757 1.00 85.50 207 LEU A C 1
ATOM 1618 O O . LEU A 1 207 ? 4.739 2.780 -8.557 1.00 85.50 207 LEU A O 1
ATOM 1622 N N . ASN A 1 208 ? 3.001 1.595 -7.799 1.00 86.31 208 ASN A N 1
ATOM 1623 C CA . ASN A 1 208 ? 3.045 2.059 -6.410 1.00 86.31 208 ASN A CA 1
ATOM 1624 C C . ASN A 1 208 ? 3.845 1.100 -5.522 1.00 86.31 208 ASN A C 1
ATOM 1626 O O . ASN A 1 208 ? 3.825 -0.102 -5.767 1.00 86.31 208 ASN A O 1
ATOM 1630 N N . ASN A 1 209 ? 4.527 1.615 -4.494 1.00 86.31 209 ASN A N 1
ATOM 1631 C CA . ASN A 1 209 ? 5.047 0.789 -3.397 1.00 86.31 209 ASN A CA 1
ATOM 1632 C C . ASN A 1 209 ? 3.884 0.235 -2.560 1.00 86.31 209 ASN A C 1
ATOM 1634 O O . ASN A 1 209 ? 2.820 0.856 -2.487 1.00 86.31 209 ASN A O 1
ATOM 1638 N N . ASP A 1 210 ? 4.116 -0.904 -1.918 1.00 86.31 210 ASP A N 1
ATOM 1639 C CA . ASP A 1 210 ? 3.257 -1.453 -0.877 1.00 86.31 210 ASP A CA 1
ATOM 1640 C C . ASP A 1 210 ? 3.415 -0.671 0.440 1.00 86.31 210 ASP A C 1
ATOM 1642 O O . ASP A 1 210 ? 4.193 0.282 0.545 1.00 86.31 210 ASP A O 1
ATOM 1646 N N . CYS A 1 211 ? 2.608 -1.013 1.441 1.00 83.25 211 CYS A N 1
ATOM 1647 C CA . CYS A 1 211 ? 2.457 -0.240 2.666 1.00 83.25 211 CYS A CA 1
ATOM 1648 C C . CYS A 1 211 ? 2.187 -1.180 3.846 1.00 83.25 211 CYS A C 1
ATOM 1650 O O . CYS A 1 211 ? 1.147 -1.835 3.882 1.00 83.25 211 CYS A O 1
ATOM 1652 N N . LYS A 1 212 ? 3.096 -1.212 4.832 1.00 79.31 212 LYS A N 1
ATOM 1653 C CA . LYS A 1 212 ? 3.083 -2.167 5.957 1.00 79.31 212 LYS A CA 1
ATOM 1654 C C . LYS A 1 212 ? 1.708 -2.345 6.630 1.00 79.31 212 LYS A C 1
ATOM 1656 O O . LYS A 1 212 ? 1.325 -3.470 6.933 1.00 79.31 212 LYS A O 1
ATOM 1661 N N . SER A 1 213 ? 0.948 -1.262 6.816 1.00 70.25 213 SER A N 1
ATOM 1662 C CA . SER A 1 213 ? -0.375 -1.273 7.464 1.00 70.25 213 SER A CA 1
ATOM 1663 C C . SER A 1 213 ? -1.551 -1.676 6.560 1.00 70.25 213 SER A C 1
ATOM 1665 O O . SER A 1 213 ? -2.632 -1.961 7.073 1.00 70.25 213 SER A O 1
ATOM 1667 N N . ARG A 1 214 ? -1.382 -1.720 5.231 1.00 80.56 214 ARG A N 1
ATOM 1668 C CA . ARG A 1 214 ? -2.441 -2.084 4.273 1.00 80.56 214 ARG A CA 1
ATOM 1669 C C . ARG A 1 214 ? -2.266 -3.529 3.813 1.00 80.56 214 ARG A C 1
ATOM 1671 O O . ARG A 1 214 ? -1.420 -3.803 2.963 1.00 80.56 214 ARG A O 1
ATOM 1678 N N . TRP A 1 215 ? -3.104 -4.420 4.338 1.00 79.81 215 TRP A N 1
ATOM 1679 C CA . TRP A 1 215 ? -3.047 -5.871 4.116 1.00 79.81 215 TRP A CA 1
ATOM 1680 C C . TRP A 1 215 ? -2.876 -6.304 2.650 1.00 79.81 215 TRP A C 1
ATOM 1682 O O . TRP A 1 215 ? -1.918 -6.985 2.303 1.00 79.81 215 TRP A O 1
ATOM 1692 N N . ASN A 1 216 ? -3.729 -5.811 1.755 1.00 80.44 216 ASN A N 1
ATOM 1693 C CA . ASN A 1 216 ? -3.698 -6.128 0.325 1.00 80.44 216 ASN A CA 1
ATOM 1694 C C . ASN A 1 216 ? -2.633 -5.365 -0.494 1.00 80.44 216 ASN A C 1
ATOM 1696 O O . ASN A 1 216 ? -2.577 -5.515 -1.714 1.00 80.44 216 ASN A O 1
ATOM 1700 N N . SER A 1 217 ? -1.796 -4.522 0.120 1.00 85.88 217 SER A N 1
ATOM 1701 C CA . SER A 1 217 ? -0.920 -3.624 -0.647 1.00 85.88 217 SER A CA 1
ATOM 1702 C C . SER A 1 217 ? 0.231 -4.337 -1.355 1.00 85.88 217 SER A C 1
ATOM 1704 O O . SER A 1 217 ? 0.585 -3.921 -2.456 1.00 85.88 217 SER A O 1
ATOM 1706 N N . THR A 1 218 ? 0.768 -5.423 -0.788 1.00 85.00 218 THR A N 1
ATOM 1707 C CA . THR A 1 218 ? 1.785 -6.258 -1.451 1.00 85.00 218 THR A CA 1
ATOM 1708 C C . THR A 1 218 ? 1.182 -7.044 -2.624 1.00 85.00 218 THR A C 1
ATOM 1710 O O . THR A 1 218 ? 1.811 -7.130 -3.674 1.00 85.00 218 THR A O 1
ATOM 1713 N N . TYR A 1 219 ? -0.077 -7.494 -2.525 1.00 85.31 219 TYR A N 1
ATOM 1714 C CA . TYR A 1 219 ? -0.814 -8.062 -3.663 1.00 85.31 219 TYR A CA 1
ATOM 1715 C C . TYR A 1 219 ? -0.992 -7.029 -4.788 1.00 85.31 219 TYR A C 1
ATOM 1717 O O . TYR A 1 219 ? -0.548 -7.267 -5.906 1.00 85.31 219 TYR A O 1
ATOM 1725 N N . ILE A 1 220 ? -1.531 -5.837 -4.487 1.00 87.00 220 ILE A N 1
ATOM 1726 C CA . ILE A 1 220 ? -1.703 -4.739 -5.466 1.00 87.00 220 ILE A CA 1
ATOM 1727 C C . ILE A 1 220 ? -0.356 -4.336 -6.096 1.00 87.00 220 ILE A C 1
ATOM 1729 O O . ILE A 1 220 ? -0.281 -3.977 -7.271 1.00 87.00 220 ILE A O 1
ATOM 1733 N N . LEU A 1 221 ? 0.728 -4.397 -5.319 1.00 88.12 221 LEU A N 1
ATOM 1734 C CA . LEU A 1 221 ? 2.092 -4.148 -5.773 1.00 88.12 221 LEU A CA 1
ATOM 1735 C C . LEU A 1 221 ? 2.552 -5.187 -6.819 1.00 88.12 221 LEU A C 1
ATOM 1737 O O . LEU A 1 221 ? 3.165 -4.787 -7.815 1.00 88.12 221 LEU A O 1
ATOM 1741 N N . LEU A 1 222 ? 2.265 -6.475 -6.619 1.00 87.19 222 LEU A N 1
ATOM 1742 C CA . LEU A 1 222 ? 2.630 -7.559 -7.541 1.00 87.19 222 LEU A CA 1
ATOM 1743 C C . LEU A 1 222 ? 1.708 -7.610 -8.775 1.00 87.19 222 LEU A C 1
ATOM 1745 O O . LEU A 1 222 ? 2.206 -7.634 -9.900 1.00 87.19 222 LEU A O 1
ATOM 1749 N N . ASP A 1 223 ? 0.391 -7.524 -8.581 1.00 87.94 223 ASP A N 1
ATOM 1750 C CA . ASP A 1 223 ? -0.638 -7.451 -9.632 1.00 87.94 223 ASP A CA 1
ATOM 1751 C C . ASP A 1 223 ? -0.352 -6.316 -10.635 1.00 87.94 223 ASP A C 1
ATOM 1753 O O . ASP A 1 223 ? -0.226 -6.540 -11.841 1.00 87.94 223 ASP A O 1
ATOM 1757 N N . ALA A 1 224 ? -0.121 -5.097 -10.135 1.00 89.69 224 ALA A N 1
ATOM 1758 C CA . ALA A 1 224 ? 0.225 -3.950 -10.974 1.00 89.69 224 ALA A CA 1
ATOM 1759 C C . ALA A 1 224 ? 1.596 -4.067 -11.660 1.00 89.69 224 ALA A C 1
ATOM 1761 O O . ALA A 1 224 ? 1.925 -3.229 -12.497 1.00 89.69 224 ALA A O 1
ATOM 1762 N N . PHE A 1 225 ? 2.415 -5.054 -11.298 1.00 89.62 225 PHE A N 1
ATOM 1763 C CA . PHE A 1 225 ? 3.715 -5.301 -11.912 1.00 89.62 225 PHE A CA 1
ATOM 1764 C C . PHE A 1 225 ? 3.663 -6.413 -12.969 1.00 89.62 225 PHE A C 1
ATOM 1766 O O . PHE A 1 225 ? 4.337 -6.282 -13.990 1.00 89.62 225 PHE A O 1
ATOM 1773 N N . ILE A 1 226 ? 2.805 -7.427 -12.792 1.00 89.50 226 ILE A N 1
ATOM 1774 C CA . ILE A 1 226 ? 2.517 -8.448 -13.814 1.00 89.50 226 ILE A CA 1
ATOM 1775 C C . ILE A 1 226 ? 1.959 -7.793 -15.086 1.00 89.50 226 ILE A C 1
ATOM 1777 O O . ILE A 1 226 ? 2.538 -7.970 -16.158 1.00 89.50 226 ILE A O 1
ATOM 1781 N N . ASP A 1 227 ? 0.929 -6.947 -14.970 1.00 90.00 227 ASP A N 1
ATOM 1782 C CA . ASP A 1 227 ? 0.352 -6.217 -16.117 1.00 90.00 227 ASP A CA 1
ATOM 1783 C C . ASP A 1 227 ? 1.373 -5.317 -16.834 1.00 90.00 227 ASP A C 1
ATOM 1785 O O . ASP A 1 227 ? 1.240 -5.010 -18.020 1.00 90.00 227 ASP A O 1
ATOM 1789 N N . LEU A 1 228 ? 2.408 -4.875 -16.114 1.00 92.00 228 LEU A N 1
ATOM 1790 C CA . LEU A 1 228 ? 3.469 -4.029 -16.648 1.00 92.00 228 LEU A CA 1
ATOM 1791 C C . LEU A 1 228 ? 4.693 -4.819 -17.138 1.00 92.00 228 LEU A C 1
ATOM 1793 O O . LEU A 1 228 ? 5.601 -4.188 -17.683 1.00 92.00 228 LEU A O 1
ATOM 1797 N N . LYS A 1 229 ? 4.715 -6.161 -17.050 1.00 92.00 229 LYS A N 1
ATOM 1798 C CA . LYS A 1 229 ? 5.807 -7.025 -17.554 1.00 92.00 229 LYS A CA 1
ATOM 1799 C C . LYS A 1 229 ? 6.284 -6.634 -18.967 1.00 92.00 229 LYS A C 1
ATOM 1801 O O . LYS A 1 229 ? 7.494 -6.458 -19.127 1.00 92.00 229 LYS A O 1
ATOM 1806 N N . PRO A 1 230 ? 5.414 -6.362 -19.969 1.00 92.81 230 PRO A N 1
ATOM 1807 C CA . PRO A 1 230 ? 5.864 -5.919 -21.295 1.00 92.81 230 PRO A CA 1
ATOM 1808 C C . PRO A 1 230 ? 6.583 -4.559 -21.281 1.00 92.81 230 PRO A C 1
ATOM 1810 O O . PRO A 1 230 ? 7.579 -4.376 -21.979 1.00 92.81 230 PRO A O 1
ATOM 1813 N N . VAL A 1 231 ? 6.113 -3.610 -20.462 1.00 93.81 231 VAL A N 1
ATOM 1814 C CA . VAL A 1 231 ? 6.726 -2.276 -20.313 1.00 93.81 231 VAL A CA 1
ATOM 1815 C C . VAL A 1 231 ? 8.080 -2.374 -19.615 1.00 93.81 231 VAL A C 1
ATOM 1817 O O . VAL A 1 231 ? 9.010 -1.673 -20.004 1.00 93.81 231 VAL A O 1
ATOM 1820 N N . MET A 1 232 ? 8.206 -3.249 -18.615 1.00 93.44 232 MET A N 1
ATOM 1821 C CA . MET A 1 232 ? 9.445 -3.423 -17.855 1.00 93.44 232 MET A CA 1
ATOM 1822 C C . MET A 1 232 ? 10.509 -4.160 -18.673 1.00 93.44 232 MET A C 1
ATOM 1824 O O . MET A 1 232 ? 11.640 -3.688 -18.738 1.00 93.44 232 MET A O 1
ATOM 1828 N N . MET A 1 233 ? 10.145 -5.224 -19.397 1.00 92.75 233 MET A N 1
ATOM 1829 C CA . MET A 1 233 ? 11.046 -5.874 -20.362 1.00 92.75 233 MET A CA 1
ATOM 1830 C C . MET A 1 233 ? 11.549 -4.882 -21.419 1.00 92.75 233 MET A C 1
ATOM 1832 O O . MET A 1 233 ? 12.745 -4.823 -21.703 1.00 92.75 233 MET A O 1
ATOM 1836 N N . LYS A 1 234 ? 10.657 -4.039 -21.957 1.00 94.50 234 LYS A N 1
ATOM 1837 C CA . LYS A 1 234 ? 11.043 -2.997 -22.914 1.00 94.50 234 LYS A CA 1
ATOM 1838 C C . LYS A 1 234 ? 11.950 -1.932 -22.281 1.00 94.50 234 LYS A C 1
ATOM 1840 O O . LYS A 1 234 ? 12.957 -1.581 -22.884 1.00 94.50 234 LYS A O 1
ATOM 1845 N N . LEU A 1 235 ? 11.650 -1.472 -21.061 1.00 94.19 235 LEU A N 1
ATOM 1846 C CA . LEU A 1 235 ? 12.490 -0.532 -20.302 1.00 94.19 235 LEU A CA 1
ATOM 1847 C C . LEU A 1 235 ? 13.903 -1.083 -20.089 1.00 94.19 235 LEU A C 1
ATOM 1849 O O . LEU A 1 235 ? 14.871 -0.351 -20.274 1.00 94.19 235 LEU A O 1
ATOM 1853 N N . PHE A 1 236 ? 14.031 -2.355 -19.715 1.00 93.62 236 PHE A N 1
ATOM 1854 C CA . PHE A 1 236 ? 15.330 -2.978 -19.483 1.00 93.62 236 PHE A CA 1
ATOM 1855 C C . PHE A 1 236 ? 16.113 -3.204 -20.785 1.00 93.62 236 PHE A C 1
ATOM 1857 O O . PHE A 1 236 ? 17.318 -2.953 -20.807 1.00 93.62 236 PHE A O 1
ATOM 1864 N N . ASN A 1 237 ? 15.457 -3.554 -21.894 1.00 93.75 237 ASN A N 1
ATOM 1865 C CA . ASN A 1 237 ? 16.112 -3.638 -23.206 1.00 93.75 237 ASN A CA 1
ATOM 1866 C C . ASN A 1 237 ? 16.567 -2.256 -23.721 1.00 93.75 237 ASN A C 1
ATOM 1868 O O . ASN A 1 237 ? 17.704 -2.091 -24.160 1.00 93.75 237 ASN A O 1
ATOM 1872 N N . GLU A 1 238 ? 15.707 -1.241 -23.614 1.00 94.75 238 GLU A N 1
ATOM 1873 C CA . GLU A 1 238 ? 15.942 0.115 -24.135 1.00 94.75 238 GLU A CA 1
ATOM 1874 C C . GLU A 1 238 ? 16.673 1.036 -23.137 1.00 94.75 238 GLU A C 1
ATOM 1876 O O . GLU A 1 238 ? 16.927 2.200 -23.443 1.00 94.75 238 GLU A O 1
ATOM 1881 N N . LYS A 1 239 ? 17.087 0.545 -21.955 1.00 92.50 239 LYS A N 1
ATOM 1882 C CA . LYS A 1 239 ? 17.697 1.382 -20.896 1.00 92.50 239 LYS A CA 1
ATOM 1883 C C . LYS A 1 239 ? 18.876 2.230 -21.385 1.00 92.50 239 LYS A C 1
ATOM 1885 O O . LYS A 1 239 ? 19.017 3.368 -20.954 1.00 92.50 239 LYS A O 1
ATOM 1890 N N . ARG A 1 240 ? 19.679 1.710 -22.325 1.00 91.88 240 ARG A N 1
ATOM 1891 C CA . ARG A 1 240 ? 20.841 2.402 -22.921 1.00 91.88 240 ARG A CA 1
ATOM 1892 C C . ARG A 1 240 ? 20.485 3.484 -23.952 1.00 91.88 240 ARG A C 1
ATOM 1894 O O . ARG A 1 240 ? 21.348 4.299 -24.254 1.00 91.88 240 ARG A O 1
ATOM 1901 N N . THR A 1 241 ? 19.266 3.503 -24.497 1.00 92.06 241 THR A N 1
ATOM 1902 C CA . THR A 1 241 ? 18.804 4.569 -25.412 1.00 92.06 241 THR A CA 1
ATOM 1903 C C . THR A 1 241 ? 18.101 5.710 -24.675 1.00 92.06 241 THR A C 1
ATOM 1905 O O . THR A 1 241 ? 17.764 6.723 -25.283 1.00 92.06 241 THR A O 1
ATOM 1908 N N . LEU A 1 242 ? 17.881 5.571 -23.363 1.00 89.19 242 LEU A N 1
ATOM 1909 C CA . LEU A 1 242 ? 17.418 6.654 -22.500 1.00 89.19 242 LEU A CA 1
ATOM 1910 C C . LEU A 1 242 ? 18.594 7.561 -22.115 1.00 89.19 242 LEU A C 1
ATOM 1912 O O . LEU A 1 242 ? 19.685 7.081 -21.821 1.00 89.19 242 LEU A O 1
ATOM 1916 N N . SER A 1 243 ? 18.355 8.873 -22.042 1.00 91.44 243 SER A N 1
ATOM 1917 C CA . SER A 1 243 ? 19.349 9.889 -21.650 1.00 91.44 243 SER A CA 1
ATOM 1918 C C . SER A 1 243 ? 19.629 9.896 -20.135 1.00 91.44 243 SER A C 1
ATOM 1920 O O . SER A 1 243 ? 19.439 10.903 -19.455 1.00 91.44 243 SER A O 1
ATOM 1922 N N . LEU A 1 244 ? 20.024 8.743 -19.596 1.00 88.19 244 LEU A N 1
ATOM 1923 C CA . LEU A 1 244 ? 20.330 8.506 -18.186 1.00 88.19 244 LEU A CA 1
ATOM 1924 C C . LEU A 1 244 ? 21.844 8.565 -17.939 1.00 88.19 244 LEU A C 1
ATOM 1926 O O . LEU A 1 244 ? 22.641 8.251 -18.822 1.00 88.19 244 LEU A O 1
ATOM 1930 N N . SER A 1 245 ? 22.256 8.935 -16.725 1.00 88.69 245 SER A N 1
ATOM 1931 C CA . SER A 1 245 ? 23.670 8.860 -16.334 1.00 88.69 245 SER A CA 1
ATOM 1932 C C . SER A 1 245 ? 24.097 7.414 -16.056 1.00 88.69 245 SER A C 1
ATOM 1934 O O . SER A 1 245 ? 23.262 6.573 -15.724 1.00 88.69 245 SER A O 1
ATOM 1936 N N . GLN A 1 246 ? 25.400 7.115 -16.127 1.00 87.19 246 GLN A N 1
ATOM 1937 C CA . GLN A 1 246 ? 25.910 5.755 -15.894 1.00 87.19 246 GLN A CA 1
ATOM 1938 C C . GLN A 1 246 ? 25.426 5.181 -14.549 1.00 87.19 246 GLN A C 1
ATOM 1940 O O . GLN A 1 246 ? 24.811 4.124 -14.523 1.00 87.19 246 GLN A O 1
ATOM 1945 N N . VAL A 1 247 ? 25.512 5.966 -13.468 1.00 86.38 247 VAL A N 1
ATOM 1946 C CA . VAL A 1 247 ? 25.027 5.598 -12.120 1.00 86.38 247 VAL A CA 1
ATOM 1947 C C . VAL A 1 247 ? 23.517 5.286 -12.074 1.00 86.38 247 VAL A C 1
ATOM 1949 O O . VAL A 1 247 ? 23.054 4.581 -11.177 1.00 86.38 247 VAL A O 1
ATOM 1952 N N . GLN A 1 248 ? 22.717 5.808 -13.010 1.00 85.44 248 GLN A N 1
ATOM 1953 C CA . GLN A 1 248 ? 21.300 5.449 -13.163 1.00 85.44 248 GLN A CA 1
ATOM 1954 C C . GLN A 1 248 ? 21.120 4.171 -13.996 1.00 85.44 248 GLN A C 1
ATOM 1956 O O . GLN A 1 248 ? 20.249 3.367 -13.669 1.00 85.44 248 GLN A O 1
ATOM 1961 N N . LEU A 1 249 ? 21.944 3.961 -15.029 1.00 87.06 249 LEU A N 1
ATOM 1962 C CA . LEU A 1 249 ? 21.968 2.729 -15.826 1.00 87.06 249 LEU A CA 1
ATOM 1963 C C . LEU A 1 249 ? 22.398 1.521 -14.984 1.00 87.06 249 LEU A C 1
ATOM 1965 O O . LEU A 1 249 ? 21.734 0.488 -15.035 1.00 87.06 249 LEU A O 1
ATOM 1969 N N . ASP A 1 250 ? 23.433 1.673 -14.157 1.00 87.12 250 ASP A N 1
ATOM 1970 C CA . ASP A 1 250 ? 23.929 0.634 -13.246 1.00 87.12 250 ASP A CA 1
ATOM 1971 C C . ASP A 1 250 ? 22.837 0.225 -12.243 1.00 87.12 250 ASP A C 1
ATOM 1973 O O . ASP A 1 250 ? 22.569 -0.957 -12.036 1.00 87.12 250 ASP A O 1
ATOM 1977 N N . LYS A 1 251 ? 22.118 1.212 -11.687 1.00 87.56 251 LYS A N 1
ATOM 1978 C CA . LYS A 1 251 ? 20.985 0.980 -10.775 1.00 87.56 251 LYS A CA 1
ATOM 1979 C C . LYS A 1 251 ? 19.773 0.347 -11.456 1.00 87.56 251 LYS A C 1
ATOM 1981 O O . LYS A 1 251 ? 19.034 -0.363 -10.782 1.00 87.56 251 LYS A O 1
ATOM 1986 N N . LEU A 1 252 ? 19.558 0.584 -12.754 1.00 88.31 252 LEU A N 1
ATOM 1987 C CA . LEU A 1 252 ? 18.531 -0.117 -13.533 1.00 88.31 252 LEU A CA 1
ATOM 1988 C C . LEU A 1 252 ? 18.941 -1.558 -13.859 1.00 88.31 252 LEU A C 1
ATOM 1990 O O . LEU A 1 252 ? 18.085 -2.433 -13.803 1.00 88.31 252 LEU A O 1
ATOM 1994 N N . ALA A 1 253 ? 20.220 -1.813 -14.145 1.00 90.00 253 ALA A N 1
ATOM 1995 C CA . ALA A 1 253 ? 20.739 -3.161 -14.379 1.00 90.00 253 ALA A CA 1
ATOM 1996 C C . ALA A 1 253 ? 20.730 -4.018 -13.097 1.00 90.00 253 ALA A C 1
ATOM 1998 O O . ALA A 1 253 ? 20.362 -5.186 -13.131 1.00 90.00 253 ALA A O 1
ATOM 1999 N N . MET A 1 254 ? 21.050 -3.431 -11.939 1.00 89.06 254 MET A N 1
ATOM 2000 C CA . MET A 1 254 ? 21.025 -4.125 -10.641 1.00 89.06 254 MET A CA 1
ATOM 2001 C C . MET A 1 254 ? 19.620 -4.622 -10.238 1.00 89.06 254 MET A C 1
ATOM 2003 O O . MET A 1 254 ? 19.492 -5.605 -9.513 1.00 89.06 254 MET A O 1
ATOM 2007 N N . ILE A 1 255 ? 18.558 -3.949 -10.697 1.00 91.25 255 ILE A N 1
ATOM 2008 C CA . ILE A 1 255 ? 17.155 -4.318 -10.419 1.00 91.25 255 ILE A CA 1
ATOM 2009 C C . ILE A 1 255 ? 16.456 -4.977 -11.613 1.00 91.25 255 ILE A C 1
ATOM 2011 O O . ILE A 1 255 ? 15.236 -5.152 -11.595 1.00 91.25 255 ILE A O 1
ATOM 2015 N N . GLU A 1 256 ? 17.218 -5.321 -12.647 1.00 91.00 256 GLU A N 1
ATOM 2016 C CA . GLU A 1 256 ? 16.733 -6.014 -13.832 1.00 91.00 256 GLU A CA 1
ATOM 2017 C C . GLU A 1 256 ? 16.214 -7.405 -13.451 1.00 91.00 256 GLU A C 1
ATOM 2019 O O . GLU A 1 256 ? 16.789 -8.099 -12.602 1.00 91.00 256 GLU A O 1
ATOM 2024 N N . LEU A 1 257 ? 15.083 -7.787 -14.048 1.00 87.69 257 LEU A N 1
ATOM 2025 C CA . LEU A 1 257 ? 14.501 -9.111 -13.870 1.00 87.69 257 LEU A CA 1
ATOM 2026 C C . LEU A 1 257 ? 14.884 -10.001 -15.044 1.00 87.69 257 LEU A C 1
ATOM 2028 O O . LEU A 1 257 ? 14.602 -9.668 -16.197 1.00 87.69 257 LEU A O 1
ATOM 2032 N N . ASN A 1 258 ? 15.525 -11.125 -14.735 1.00 84.06 258 ASN A N 1
ATOM 2033 C CA . ASN A 1 258 ? 15.837 -12.161 -15.717 1.00 84.06 258 ASN A CA 1
ATOM 2034 C C . ASN A 1 258 ? 14.581 -13.016 -16.019 1.00 84.06 258 ASN A C 1
ATOM 2036 O O . ASN A 1 258 ? 13.515 -12.805 -15.443 1.00 84.06 258 ASN A O 1
ATOM 2040 N N . ASN A 1 259 ? 14.672 -13.991 -16.928 1.00 83.19 259 ASN A N 1
ATOM 2041 C CA . ASN A 1 259 ? 13.507 -14.819 -17.269 1.00 83.19 259 ASN A CA 1
ATOM 2042 C C . ASN A 1 259 ? 13.025 -15.695 -16.092 1.00 83.19 259 ASN A C 1
ATOM 2044 O O . ASN A 1 259 ? 11.825 -15.798 -15.880 1.00 83.19 259 ASN A O 1
ATOM 2048 N N . GLN A 1 260 ? 13.932 -16.243 -15.276 1.00 81.44 260 GLN A N 1
ATOM 2049 C CA . GLN A 1 260 ? 13.586 -17.053 -14.098 1.00 81.44 260 GLN A CA 1
ATOM 2050 C C . GLN A 1 260 ? 12.831 -16.217 -13.052 1.00 81.44 260 GLN A C 1
ATOM 2052 O O . GLN A 1 260 ? 11.785 -16.648 -12.568 1.00 81.44 260 GLN A O 1
ATOM 2057 N N . ASP A 1 261 ? 13.297 -14.986 -12.790 1.00 84.00 261 ASP A N 1
ATOM 2058 C CA . ASP A 1 261 ? 12.598 -13.999 -11.952 1.00 84.00 261 ASP A CA 1
ATOM 2059 C C . ASP A 1 261 ? 11.142 -13.815 -12.422 1.00 84.00 261 ASP A C 1
ATOM 2061 O O . ASP A 1 261 ? 10.224 -13.720 -11.613 1.00 84.00 261 ASP A O 1
ATOM 2065 N N . TRP A 1 262 ? 10.925 -13.777 -13.741 1.00 83.75 262 TRP A N 1
ATOM 2066 C CA . TRP A 1 262 ? 9.635 -13.536 -14.392 1.00 83.75 262 TRP A CA 1
ATOM 2067 C C . TRP A 1 262 ? 8.717 -14.756 -14.538 1.00 83.75 262 TRP A C 1
ATOM 2069 O O . TRP A 1 262 ? 7.508 -14.560 -14.730 1.00 83.75 262 TRP A O 1
ATOM 2079 N N . ASP A 1 263 ? 9.270 -15.965 -14.503 1.00 83.00 263 ASP A N 1
ATOM 2080 C CA . ASP A 1 263 ? 8.547 -17.239 -14.621 1.00 83.00 263 ASP A CA 1
ATOM 2081 C C . ASP A 1 263 ? 8.109 -17.773 -13.242 1.00 83.00 263 ASP A C 1
ATOM 2083 O O . ASP A 1 263 ? 7.165 -18.562 -13.137 1.00 83.00 263 ASP A O 1
ATOM 2087 N N . PHE A 1 264 ? 8.720 -17.255 -12.170 1.00 78.56 264 PHE A N 1
ATOM 2088 C CA . PHE A 1 264 ? 8.298 -17.466 -10.785 1.00 78.56 264 PHE A CA 1
ATOM 2089 C C . PHE A 1 264 ? 6.950 -16.780 -10.464 1.00 78.56 264 PHE A C 1
ATOM 2091 O O . PHE A 1 264 ? 6.094 -17.371 -9.806 1.00 78.56 264 PHE A O 1
ATOM 2098 N N . TYR A 1 265 ? 6.710 -15.561 -10.978 1.00 71.06 265 TYR A N 1
ATOM 2099 C CA . TYR A 1 265 ? 5.507 -14.755 -10.674 1.00 71.06 265 TYR A CA 1
ATOM 2100 C C . TYR A 1 265 ? 4.157 -15.494 -10.834 1.00 71.06 265 TYR A C 1
ATOM 2102 O O . TYR A 1 265 ? 3.350 -15.434 -9.904 1.00 71.06 265 TYR A O 1
ATOM 2110 N N . PRO A 1 266 ? 3.851 -16.174 -11.961 1.00 61.69 266 PRO A N 1
ATOM 2111 C CA . PRO A 1 266 ? 2.512 -16.729 -12.186 1.00 61.69 266 PRO A CA 1
ATOM 2112 C C . PRO A 1 266 ? 2.134 -17.880 -11.246 1.00 61.69 266 PRO A C 1
ATOM 2114 O O . PRO A 1 266 ? 0.948 -18.114 -11.033 1.00 61.69 266 PRO A O 1
ATOM 2117 N N . HIS A 1 267 ? 3.117 -18.593 -10.687 1.00 62.53 267 HIS A N 1
ATOM 2118 C CA . HIS A 1 267 ? 2.881 -19.799 -9.888 1.00 62.53 267 HIS A CA 1
ATOM 2119 C C . HIS A 1 267 ? 2.411 -19.506 -8.453 1.00 62.53 267 HIS A C 1
ATOM 2121 O O . HIS A 1 267 ? 1.724 -20.339 -7.871 1.00 62.53 267 HIS A O 1
ATOM 2127 N N . TYR A 1 268 ? 2.732 -18.328 -7.903 1.00 60.09 268 TYR A N 1
ATOM 2128 C CA . TYR A 1 268 ? 2.514 -17.991 -6.485 1.00 60.09 268 TYR A CA 1
ATOM 2129 C C . TYR A 1 268 ? 1.476 -16.878 -6.236 1.00 60.09 268 TYR A C 1
ATOM 2131 O O . TYR A 1 268 ? 1.285 -16.472 -5.095 1.00 60.09 268 TYR A O 1
ATOM 2139 N N . ILE A 1 269 ? 0.836 -16.338 -7.282 1.00 55.69 269 ILE A N 1
ATOM 2140 C CA . ILE A 1 269 ? -0.075 -15.171 -7.180 1.00 55.69 269 ILE A CA 1
ATOM 2141 C C . ILE A 1 269 ? -1.534 -15.521 -7.559 1.00 55.69 269 ILE A C 1
ATOM 2143 O O . ILE A 1 269 ? -2.429 -14.691 -7.423 1.00 55.69 269 ILE A O 1
ATOM 2147 N N . MET A 1 270 ? -1.797 -16.758 -7.999 1.00 46.66 270 MET A N 1
ATOM 2148 C CA . MET A 1 270 ? -3.139 -17.257 -8.360 1.00 46.66 270 MET A CA 1
ATOM 2149 C C . MET A 1 270 ? -3.685 -18.333 -7.398 1.00 46.66 270 MET A C 1
ATOM 2151 O O . MET A 1 270 ? -4.616 -19.054 -7.759 1.00 46.66 270 MET A O 1
ATOM 2155 N N . TYR A 1 271 ? -3.121 -18.419 -6.189 1.00 44.72 271 TYR A N 1
ATOM 2156 C CA . TYR A 1 271 ? -3.554 -19.273 -5.076 1.00 44.72 271 TYR A CA 1
ATOM 2157 C C . TYR A 1 271 ? -3.682 -18.438 -3.793 1.00 44.72 271 TYR A C 1
ATOM 2159 O O . TYR A 1 271 ? -4.581 -18.764 -2.989 1.00 44.72 271 TYR A O 1
#